Protein AF-A0A520H0L7-F1 (afdb_monomer)

Secondary structure (DSSP, 8-state):
--TTS--------SSPPSS------PPEEEEEE---SS-GGGGTTTT--HHHHHHHHTTSPP--HHHHHHHHHHHHHHTTEEEEEEEE-----SS-HHHHHHHHHHHHHHHT-EEEEEEEE--S-SSSSS-HHHHHHHS-HHHHHHHHHHH--PPPPHHHHHHHHHHHHHHHHHTT-TTTEEEEEEE-BTTTS-HHHHHHHHHHHHHH---B--B---SHHHHHHHHHTT---------TTTT-------PPPP-

Sequence (255 aa):
MAPDGRVAGLDALDRAVPGRRLLALPALANAHDHARTFRSATLGAFGQPLEGWLPFLGVVPGLDPYLCAATSFARSVRHGVTHLMVHYTRVQGGMPYVDEARAVARAARDVGVRIGFAVALRDRHGIGYADDAVVLAALRPGIRAAVARRLAAPPVAPAAQLALVDEVAAMVADEGHADHVTVQYGPTAVQWCGTPLLEAVARASADTGRPVHMHLLETRHQRDWADAAGVRGVTVAVNTSSNLGLKSGIAPLPE

Structure (mmCIF, N/CA/C/O backbone):
data_AF-A0A520H0L7-F1
#
_entry.id   AF-A0A520H0L7-F1
#
loop_
_atom_site.group_PDB
_atom_site.id
_atom_site.type_symbol
_atom_site.label_atom_id
_atom_site.label_alt_id
_atom_site.label_comp_id
_atom_site.label_asym_id
_atom_site.label_entity_id
_atom_site.label_seq_id
_atom_site.pdbx_PDB_ins_code
_atom_site.Cartn_x
_atom_site.Cartn_y
_atom_site.Cartn_z
_atom_site.occupancy
_atom_site.B_iso_or_equiv
_atom_site.auth_seq_id
_atom_site.auth_comp_id
_atom_site.auth_asym_id
_atom_site.auth_atom_id
_atom_site.pdbx_PDB_model_num
ATOM 1 N N . MET A 1 1 ? -19.903 2.503 27.307 1.00 61.25 1 MET A N 1
ATOM 2 C CA . MET A 1 1 ? -19.343 2.948 26.011 1.00 61.25 1 MET A CA 1
ATOM 3 C C . MET A 1 1 ? -19.689 4.414 25.854 1.00 61.25 1 MET A C 1
ATOM 5 O O . MET A 1 1 ? -20.839 4.756 26.102 1.00 61.25 1 MET A O 1
ATOM 9 N N . ALA A 1 2 ? -18.718 5.266 25.534 1.00 73.94 2 ALA A N 1
ATOM 10 C CA . ALA A 1 2 ? -18.982 6.664 25.198 1.00 73.94 2 ALA A CA 1
ATOM 11 C C . ALA A 1 2 ? -19.702 6.765 23.831 1.00 73.94 2 ALA A C 1
ATOM 13 O O . ALA A 1 2 ? -19.665 5.796 23.064 1.00 73.94 2 ALA A O 1
ATOM 14 N N . PRO A 1 3 ? -20.361 7.898 23.510 1.00 77.00 3 PRO A N 1
ATOM 15 C CA . PRO A 1 3 ? -21.078 8.081 22.240 1.00 77.00 3 PRO A CA 1
ATOM 16 C C . PRO A 1 3 ? -20.210 7.892 20.985 1.00 77.00 3 PRO A C 1
ATOM 18 O O . PRO A 1 3 ? -20.732 7.586 19.921 1.00 77.00 3 PRO A O 1
ATOM 21 N N . ASP A 1 4 ? -18.891 8.035 21.120 1.00 80.38 4 ASP A N 1
ATOM 22 C CA . ASP A 1 4 ? -17.884 7.867 20.067 1.00 80.38 4 ASP A CA 1
ATOM 23 C C . ASP A 1 4 ? -17.320 6.433 19.970 1.00 80.38 4 ASP A C 1
ATOM 25 O O . ASP A 1 4 ? -16.352 6.177 19.254 1.00 80.38 4 ASP A O 1
ATOM 29 N N . GLY A 1 5 ? -17.891 5.480 20.712 1.00 83.12 5 GLY A N 1
ATOM 30 C CA . GLY A 1 5 ? -17.467 4.083 20.698 1.00 83.12 5 GLY A CA 1
ATOM 31 C C . GLY A 1 5 ? -16.233 3.775 21.553 1.00 83.12 5 GLY A C 1
ATOM 32 O O . GLY A 1 5 ? -15.735 2.649 21.502 1.00 83.12 5 GLY A O 1
ATOM 33 N N . ARG A 1 6 ? -15.735 4.718 22.365 1.00 86.50 6 ARG A N 1
ATOM 34 C CA . ARG A 1 6 ? -14.629 4.452 23.299 1.00 86.50 6 ARG A CA 1
ATOM 35 C C . ARG A 1 6 ? -15.096 3.707 24.551 1.00 86.50 6 ARG A C 1
ATOM 37 O O . ARG A 1 6 ? -16.202 3.911 25.069 1.00 86.50 6 ARG A O 1
ATOM 44 N N . VAL A 1 7 ? -14.212 2.861 25.083 1.00 87.69 7 VAL A N 1
ATOM 45 C CA . VAL A 1 7 ? -14.385 2.262 26.413 1.00 87.69 7 VAL A CA 1
ATOM 46 C C . VAL A 1 7 ? -14.179 3.365 27.451 1.00 87.69 7 VAL A C 1
ATOM 48 O O . VAL A 1 7 ? -13.069 3.852 27.628 1.00 87.69 7 VAL A O 1
ATOM 51 N N . ALA A 1 8 ? -15.268 3.782 28.098 1.00 91.31 8 ALA A N 1
ATOM 52 C CA . ALA A 1 8 ? -15.269 4.892 29.055 1.00 91.31 8 ALA A CA 1
ATOM 53 C C . ALA A 1 8 ? -14.865 4.476 30.482 1.00 91.31 8 ALA A C 1
ATOM 55 O O . ALA A 1 8 ? -14.540 5.330 31.298 1.00 91.31 8 ALA A O 1
ATOM 56 N N . GLY A 1 9 ? -14.898 3.177 30.782 1.00 89.12 9 GLY A N 1
ATOM 57 C CA . GLY A 1 9 ? -14.590 2.625 32.096 1.00 89.12 9 GLY A CA 1
ATOM 58 C C . GLY A 1 9 ? -14.588 1.100 32.061 1.00 89.12 9 GLY A C 1
ATOM 59 O O . GLY A 1 9 ? -15.196 0.494 31.172 1.00 89.12 9 GLY A O 1
ATOM 60 N N . LEU A 1 10 ? -13.869 0.504 33.006 1.00 90.00 10 LEU A N 1
ATOM 61 C CA . LEU A 1 10 ? -13.837 -0.929 33.270 1.00 90.00 10 LEU A CA 1
ATOM 62 C C . LEU A 1 10 ? -13.935 -1.109 34.781 1.00 90.00 10 LEU A C 1
ATOM 64 O O . LEU A 1 10 ? -13.018 -0.721 35.500 1.00 90.00 10 LEU A O 1
ATOM 68 N N . ASP A 1 11 ? -15.027 -1.713 35.233 1.00 90.00 11 ASP A N 1
ATOM 69 C CA . ASP A 1 11 ? -15.280 -1.949 36.649 1.00 90.00 11 ASP A CA 1
ATOM 70 C C . ASP A 1 11 ? -15.165 -3.444 36.951 1.00 90.00 11 ASP A C 1
ATOM 72 O O . ASP A 1 11 ? -15.720 -4.289 36.238 1.00 90.00 11 ASP A O 1
ATOM 76 N N . ALA A 1 12 ? -14.429 -3.777 38.010 1.00 90.69 12 ALA A N 1
ATOM 77 C CA . ALA A 1 12 ? -14.402 -5.136 38.528 1.00 90.69 12 ALA A CA 1
ATOM 78 C C . ALA A 1 12 ? -15.739 -5.439 39.217 1.00 90.69 12 ALA A C 1
ATOM 80 O O . ALA A 1 12 ? -16.260 -4.619 39.968 1.00 90.69 12 ALA A O 1
ATOM 81 N N . LEU A 1 13 ? -16.291 -6.626 38.965 1.00 87.94 13 LEU A N 1
ATOM 82 C CA . LEU A 1 13 ? -17.485 -7.089 39.665 1.00 87.94 13 LEU A CA 1
ATOM 83 C C . LEU A 1 13 ? -17.081 -7.850 40.928 1.00 87.94 13 LEU A C 1
ATOM 85 O O . LEU A 1 13 ? -16.260 -8.764 40.861 1.00 87.94 13 LEU A O 1
ATOM 89 N N . ASP A 1 14 ? -17.739 -7.548 42.046 1.00 90.25 14 ASP A N 1
ATOM 90 C CA . ASP A 1 14 ? -17.490 -8.203 43.341 1.00 90.25 14 ASP A CA 1
ATOM 91 C C . ASP A 1 14 ? -17.855 -9.696 43.348 1.00 90.25 14 ASP A C 1
ATOM 93 O O . ASP A 1 14 ? -17.452 -10.453 44.233 1.00 90.25 14 ASP A O 1
ATOM 97 N N . ARG A 1 15 ? -18.668 -10.139 42.381 1.00 88.38 15 ARG A N 1
ATOM 98 C CA . ARG A 1 15 ? -19.093 -11.533 42.226 1.00 88.38 15 ARG A CA 1
ATOM 99 C C . ARG A 1 15 ? -19.152 -11.919 40.757 1.00 88.38 15 ARG A C 1
ATOM 101 O O . ARG A 1 15 ? -19.563 -11.135 39.905 1.00 88.38 15 ARG A O 1
ATOM 108 N N . ALA A 1 16 ? -18.793 -13.169 40.473 1.00 83.75 16 ALA A N 1
ATOM 109 C CA . ALA A 1 16 ? -18.917 -13.726 39.135 1.00 83.75 16 ALA A CA 1
ATOM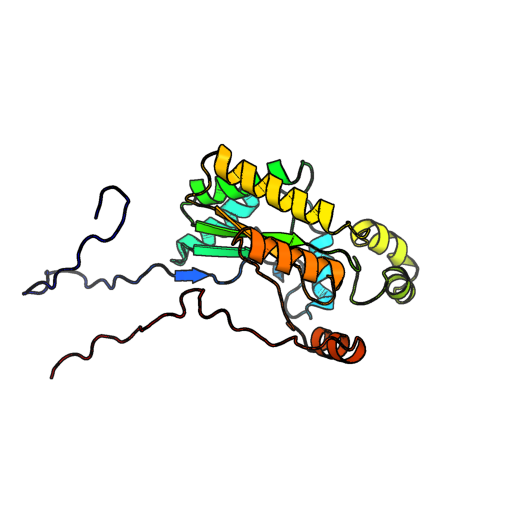 110 C C . ALA A 1 16 ? -20.391 -13.805 38.708 1.00 83.75 16 ALA A C 1
ATOM 112 O O . ALA A 1 16 ? -21.244 -14.282 39.458 1.00 83.75 16 ALA A O 1
ATOM 113 N N . VAL A 1 17 ? -20.674 -13.383 37.476 1.00 85.19 17 VAL A N 1
ATOM 114 C CA . VAL A 1 17 ? -22.002 -13.531 36.873 1.00 85.19 17 VAL A CA 1
ATOM 115 C C . VAL A 1 17 ? -22.212 -15.009 36.497 1.00 85.19 17 VAL A C 1
ATOM 117 O O . VAL A 1 17 ? -21.349 -15.581 35.822 1.00 85.19 17 VAL A O 1
ATOM 120 N N . PRO A 1 18 ? -23.317 -15.660 36.914 1.00 88.81 18 PRO A N 1
ATOM 121 C CA . PRO A 1 18 ? -23.617 -17.036 36.522 1.00 88.81 18 PRO A CA 1
ATOM 122 C C . PRO A 1 18 ? -23.735 -17.186 34.998 1.00 88.81 18 PRO A C 1
ATOM 124 O O . PRO A 1 18 ? -24.353 -16.354 34.338 1.00 88.81 18 PRO A O 1
ATOM 127 N N . GLY A 1 19 ? -23.186 -18.268 34.436 1.00 88.50 19 GLY A N 1
ATOM 128 C CA . GLY A 1 19 ? -23.316 -18.590 33.012 1.00 88.50 19 GLY A CA 1
ATOM 129 C C . GLY A 1 19 ? -22.021 -19.065 32.355 1.00 88.50 19 GLY A C 1
ATOM 130 O O . GLY A 1 19 ? -21.029 -19.379 33.017 1.00 88.50 19 GLY A O 1
ATOM 131 N N . ARG A 1 20 ? -22.038 -19.141 31.018 1.00 90.75 20 ARG A N 1
ATOM 132 C CA . ARG A 1 20 ? -20.861 -19.518 30.226 1.00 90.75 20 ARG A CA 1
ATOM 133 C C . ARG A 1 20 ? -19.783 -18.445 30.368 1.00 90.75 20 ARG A C 1
ATOM 135 O O . ARG A 1 20 ? -20.012 -17.292 30.016 1.00 90.75 20 ARG A O 1
ATOM 142 N N . ARG A 1 21 ? -18.596 -18.842 30.827 1.00 88.00 21 ARG A N 1
ATOM 143 C CA . ARG A 1 21 ? -17.438 -17.947 30.914 1.00 88.00 21 ARG A CA 1
ATOM 144 C C . ARG A 1 21 ? -16.970 -17.579 29.507 1.00 88.00 21 ARG A C 1
ATOM 146 O O . ARG A 1 21 ? -16.713 -18.461 28.690 1.00 88.00 21 ARG A O 1
ATOM 153 N N . LEU A 1 22 ? -16.883 -16.283 29.234 1.00 88.19 22 LEU A N 1
ATOM 154 C CA . LEU A 1 22 ? -16.345 -15.727 27.997 1.00 88.19 22 LEU A CA 1
ATOM 155 C C . LEU A 1 22 ? -15.081 -14.934 28.328 1.00 88.19 22 LEU A C 1
ATOM 157 O O . LEU A 1 22 ? -15.008 -14.303 29.381 1.00 88.19 22 LEU A O 1
ATOM 161 N N . LEU A 1 23 ? -14.109 -14.959 27.419 1.00 88.69 23 LEU A N 1
ATOM 162 C CA . LEU A 1 23 ? -12.932 -14.100 27.471 1.00 88.69 23 LEU A CA 1
ATOM 163 C C . LEU A 1 23 ? -13.076 -13.032 26.388 1.00 88.69 23 LEU A C 1
ATOM 165 O O . LEU A 1 23 ? -13.116 -13.357 25.202 1.00 88.69 23 LEU A O 1
ATOM 169 N N . ALA A 1 24 ? -13.166 -11.770 26.798 1.00 88.69 24 ALA A N 1
ATOM 170 C CA . ALA A 1 24 ? -13.053 -10.646 25.881 1.00 88.69 24 ALA A CA 1
ATOM 171 C C . ALA A 1 24 ? -11.568 -10.324 25.675 1.00 88.69 24 ALA A C 1
ATOM 173 O O . ALA A 1 24 ? -10.815 -10.209 26.640 1.00 88.69 24 ALA A O 1
ATOM 174 N N . LEU A 1 25 ? -11.156 -10.180 24.418 1.00 90.38 25 LEU A N 1
ATOM 175 C CA . LEU A 1 25 ? -9.812 -9.752 24.041 1.00 90.38 25 LEU A CA 1
ATOM 176 C C . LEU A 1 25 ? -9.908 -8.435 23.266 1.00 90.38 25 LEU A C 1
ATOM 178 O O . LEU A 1 25 ? -10.908 -8.216 22.573 1.00 90.38 25 LEU A O 1
ATOM 182 N N . PRO A 1 26 ? -8.879 -7.572 23.328 1.00 88.88 26 PRO A N 1
ATOM 183 C CA . PRO A 1 26 ? -8.737 -6.495 22.363 1.00 88.88 26 PRO A CA 1
ATOM 184 C C . PRO A 1 26 ? -8.772 -7.056 20.942 1.00 88.88 26 PRO A C 1
ATOM 186 O O . PRO A 1 26 ? -8.264 -8.150 20.681 1.00 88.88 26 PRO A O 1
ATOM 189 N N . ALA A 1 27 ? -9.353 -6.296 20.017 1.00 88.94 27 ALA A N 1
ATOM 190 C CA . ALA A 1 27 ? -9.296 -6.674 18.616 1.00 88.94 27 ALA A CA 1
ATOM 191 C C . ALA A 1 27 ? -7.838 -6.720 18.138 1.00 88.94 27 ALA A C 1
ATOM 193 O O . ALA A 1 27 ? -7.014 -5.877 18.505 1.00 88.94 27 ALA A O 1
ATOM 194 N N . LEU A 1 28 ? -7.525 -7.710 17.311 1.00 92.06 28 LEU A N 1
ATOM 195 C CA . LEU A 1 28 ? -6.188 -7.896 16.770 1.00 92.06 28 LEU A CA 1
ATOM 196 C C . LEU A 1 28 ? -5.915 -6.865 15.666 1.00 92.06 28 LEU A C 1
ATOM 198 O O . LEU A 1 28 ? -6.833 -6.380 14.994 1.00 92.06 28 LEU A O 1
ATOM 202 N N . ALA A 1 29 ? -4.634 -6.571 15.444 1.00 92.31 29 ALA A N 1
ATOM 203 C CA . ALA A 1 29 ? -4.188 -5.879 14.241 1.00 92.31 29 ALA A CA 1
ATOM 204 C C . ALA A 1 29 ? -3.361 -6.808 13.365 1.00 92.31 29 ALA A C 1
ATOM 206 O O . ALA A 1 29 ? -2.531 -7.572 13.857 1.00 92.31 29 ALA A O 1
ATOM 207 N N . ASN A 1 30 ? -3.558 -6.680 12.058 1.00 93.12 30 ASN A N 1
ATOM 208 C CA . ASN A 1 30 ? -2.645 -7.197 11.064 1.00 93.12 30 ASN A CA 1
ATOM 209 C C . ASN A 1 30 ? -1.675 -6.079 10.660 1.00 93.12 30 ASN A C 1
ATOM 211 O O . ASN A 1 30 ? -2.052 -5.132 9.970 1.00 93.12 30 ASN A O 1
ATOM 215 N N . ALA A 1 31 ? -0.420 -6.204 11.088 1.00 92.00 31 ALA A N 1
ATOM 216 C CA . ALA A 1 31 ? 0.633 -5.231 10.811 1.00 92.00 31 ALA A CA 1
ATOM 217 C C . ALA A 1 31 ? 1.088 -5.205 9.339 1.00 92.00 31 ALA A C 1
ATOM 219 O O . ALA A 1 31 ? 1.883 -4.337 8.977 1.00 92.00 31 ALA A O 1
ATOM 220 N N . HIS A 1 32 ? 0.608 -6.127 8.494 1.00 94.31 32 HIS A N 1
ATOM 221 C CA . HIS A 1 32 ? 0.881 -6.113 7.062 1.00 94.31 32 HIS A CA 1
ATOM 222 C C . HIS A 1 32 ? -0.111 -6.965 6.247 1.00 94.31 32 HIS A C 1
ATOM 224 O O . HIS A 1 32 ? -0.236 -8.174 6.439 1.00 94.31 32 HIS A O 1
ATOM 230 N N . ASP A 1 33 ? -0.770 -6.352 5.271 1.00 93.88 33 ASP A N 1
ATOM 231 C CA . ASP A 1 33 ? -1.623 -7.006 4.282 1.00 93.88 33 ASP A CA 1
ATOM 232 C C . ASP A 1 33 ? -1.456 -6.334 2.910 1.00 93.88 33 ASP A C 1
ATOM 234 O O . ASP A 1 33 ? -0.946 -5.223 2.789 1.00 93.88 33 ASP A O 1
ATOM 238 N N . HIS A 1 34 ? -1.938 -6.988 1.860 1.00 94.06 34 HIS A N 1
ATOM 239 C CA . HIS A 1 34 ? -1.963 -6.459 0.496 1.00 94.06 34 HIS A CA 1
ATOM 240 C C . HIS A 1 34 ? -3.385 -6.243 -0.044 1.00 94.06 34 HIS A C 1
ATOM 242 O O . HIS A 1 34 ? -3.545 -5.975 -1.232 1.00 94.06 34 HIS A O 1
ATOM 248 N N . ALA A 1 35 ? -4.416 -6.436 0.785 1.00 94.06 35 ALA A N 1
ATOM 249 C CA . ALA A 1 35 ? -5.833 -6.429 0.422 1.00 94.06 35 ALA A CA 1
ATOM 250 C C . ALA A 1 35 ? -6.183 -7.400 -0.727 1.00 94.06 35 ALA A C 1
ATOM 252 O O . ALA A 1 35 ? -7.052 -7.139 -1.561 1.00 94.06 35 ALA A O 1
ATOM 253 N N . ARG A 1 36 ? -5.494 -8.549 -0.802 1.00 89.38 36 ARG A N 1
ATOM 254 C CA . ARG A 1 36 ? -5.661 -9.507 -1.909 1.00 89.38 36 ARG A CA 1
ATOM 255 C C . ARG A 1 36 ? -6.941 -10.333 -1.767 1.00 89.38 36 ARG A C 1
ATOM 257 O O . ARG A 1 36 ? -7.226 -10.933 -0.731 1.00 89.38 36 ARG A O 1
ATOM 264 N N . THR A 1 37 ? -7.668 -10.461 -2.871 1.00 87.25 37 THR A N 1
ATOM 265 C CA . THR A 1 37 ? -8.925 -11.230 -2.964 1.00 87.25 37 THR A CA 1
ATOM 266 C C . THR A 1 37 ? -8.708 -12.733 -2.993 1.00 87.25 37 THR A C 1
ATOM 268 O O . THR A 1 37 ? -9.538 -13.496 -2.499 1.00 87.25 37 THR A O 1
ATOM 271 N N . PHE A 1 38 ? -7.594 -13.179 -3.560 1.00 82.81 38 PHE A N 1
ATOM 272 C CA . PHE A 1 38 ? -7.210 -14.581 -3.660 1.00 82.81 38 PHE A CA 1
ATOM 273 C C . PHE A 1 38 ? -5.835 -14.775 -3.025 1.00 82.81 38 PHE A C 1
ATOM 275 O O . PHE A 1 38 ? -5.020 -13.853 -2.932 1.00 82.81 38 PHE A O 1
ATOM 282 N N . ARG A 1 39 ? -5.580 -15.996 -2.561 1.00 80.69 39 ARG A N 1
ATOM 283 C CA . ARG A 1 39 ? -4.273 -16.361 -2.015 1.00 80.69 39 ARG A CA 1
ATOM 284 C C . ARG A 1 39 ? -3.304 -16.507 -3.179 1.00 80.69 39 ARG A C 1
ATOM 286 O O . ARG A 1 39 ? -3.636 -17.181 -4.142 1.00 80.69 39 ARG A O 1
ATOM 293 N N . SER A 1 40 ? -2.094 -15.965 -3.083 1.00 74.31 40 SER A N 1
ATOM 294 C CA . SER A 1 40 ? -1.061 -16.156 -4.118 1.00 74.31 40 SER A CA 1
ATOM 295 C C . SER A 1 40 ? -0.823 -17.639 -4.432 1.00 74.31 40 SER A C 1
ATOM 297 O O . SER A 1 40 ? -0.599 -17.993 -5.584 1.00 74.31 40 SER A O 1
ATOM 299 N N . ALA A 1 41 ? -0.978 -18.524 -3.440 1.00 77.50 41 ALA A N 1
ATOM 300 C CA . ALA A 1 41 ? -0.912 -19.975 -3.615 1.00 77.50 41 ALA A CA 1
ATOM 301 C C . ALA A 1 41 ? -1.851 -20.529 -4.709 1.00 77.50 41 ALA A C 1
ATOM 303 O O . ALA A 1 41 ? -1.510 -21.529 -5.334 1.00 77.50 41 ALA A O 1
ATOM 304 N N . THR A 1 42 ? -2.990 -19.883 -5.000 1.00 81.69 42 THR A N 1
ATOM 305 C CA . THR A 1 42 ? -3.900 -20.318 -6.079 1.00 81.69 42 THR A CA 1
ATOM 306 C C . THR A 1 42 ? -3.345 -20.050 -7.478 1.00 81.69 42 THR A C 1
ATOM 308 O O . THR A 1 42 ? -3.913 -20.526 -8.452 1.00 81.69 42 THR A O 1
ATOM 311 N N . LEU A 1 43 ? -2.245 -19.302 -7.591 1.00 79.56 43 LEU A N 1
ATOM 312 C CA . LEU A 1 43 ? -1.540 -19.016 -8.844 1.00 79.56 43 LEU A CA 1
ATOM 313 C C . LEU A 1 43 ? -0.331 -19.939 -9.068 1.00 79.56 43 LEU A C 1
ATOM 315 O O . LEU A 1 43 ? 0.533 -19.626 -9.880 1.00 79.56 43 LEU A O 1
ATOM 319 N N . GLY A 1 44 ? -0.208 -21.029 -8.303 1.00 78.88 44 GLY A N 1
ATOM 320 C CA . GLY A 1 44 ? 0.983 -21.885 -8.340 1.00 78.88 44 GLY A CA 1
ATOM 321 C C . GLY A 1 44 ? 2.200 -21.291 -7.619 1.00 78.88 44 GLY A C 1
ATOM 322 O O . GLY A 1 44 ? 3.289 -21.844 -7.705 1.00 78.88 44 GLY A O 1
ATOM 323 N N . ALA A 1 45 ? 2.022 -20.202 -6.863 1.00 81.75 45 ALA A N 1
ATOM 324 C CA . ALA A 1 45 ? 3.083 -19.573 -6.069 1.00 81.75 45 ALA A CA 1
ATOM 325 C C . ALA A 1 45 ? 3.459 -20.356 -4.797 1.00 81.75 45 ALA A C 1
ATOM 327 O O . ALA A 1 45 ? 4.335 -19.937 -4.041 1.00 81.75 45 ALA A O 1
ATOM 328 N N . PHE A 1 46 ? 2.759 -21.453 -4.495 1.00 82.44 46 PHE A N 1
ATOM 329 C CA . PHE A 1 46 ? 2.989 -22.203 -3.267 1.00 82.44 46 PHE A CA 1
ATOM 330 C C . PHE A 1 46 ? 4.399 -22.811 -3.250 1.00 82.44 46 PHE A C 1
ATOM 332 O O . PHE A 1 46 ? 4.794 -23.499 -4.190 1.00 82.44 46 PHE A O 1
ATOM 339 N N . GLY A 1 47 ? 5.156 -22.542 -2.181 1.00 82.44 47 GLY A N 1
ATOM 340 C CA . GLY A 1 47 ? 6.527 -23.037 -2.011 1.00 82.44 47 GLY A CA 1
ATOM 341 C C . GLY A 1 47 ? 7.556 -22.446 -2.983 1.00 82.44 47 GLY A C 1
ATOM 342 O O . GLY A 1 47 ? 8.677 -22.943 -3.038 1.00 82.44 47 GLY A O 1
ATOM 343 N N . GLN A 1 48 ? 7.198 -21.415 -3.752 1.00 85.50 48 GLN A N 1
ATOM 344 C CA . GLN A 1 48 ? 8.111 -20.752 -4.684 1.00 85.50 48 GLN A CA 1
ATOM 345 C C . GLN A 1 48 ? 8.859 -19.598 -3.992 1.00 85.50 48 GLN A C 1
ATOM 347 O O . GLN A 1 48 ? 8.284 -18.944 -3.117 1.00 85.50 48 GLN A O 1
ATOM 352 N N . PRO A 1 49 ? 10.112 -19.298 -4.384 1.00 87.75 49 PRO A N 1
ATOM 353 C CA . PRO A 1 49 ? 10.810 -18.102 -3.916 1.00 87.75 49 PRO A CA 1
ATOM 354 C C . PRO A 1 49 ? 10.098 -16.832 -4.402 1.00 87.75 49 PRO A C 1
ATOM 356 O O . PRO A 1 49 ? 9.462 -16.846 -5.460 1.00 87.75 49 PRO A O 1
ATOM 359 N N . LEU A 1 50 ? 10.222 -15.735 -3.644 1.00 87.62 50 LEU A N 1
ATOM 360 C CA . LEU A 1 50 ? 9.576 -14.446 -3.930 1.00 87.62 50 LEU A CA 1
ATOM 361 C C . LEU A 1 50 ? 9.773 -14.004 -5.378 1.00 87.62 50 LEU A C 1
ATOM 363 O O . LEU A 1 50 ? 8.811 -13.726 -6.090 1.00 87.62 50 LEU A O 1
ATOM 367 N N . GLU A 1 51 ? 11.022 -13.998 -5.823 1.00 87.31 51 GLU A N 1
ATOM 368 C CA . GLU A 1 51 ? 11.442 -13.552 -7.147 1.00 87.31 51 GLU A CA 1
ATOM 369 C C . GLU A 1 51 ? 10.829 -14.417 -8.257 1.00 87.31 51 GLU A C 1
ATOM 371 O O . GLU A 1 51 ? 10.566 -13.930 -9.354 1.00 87.31 51 GLU A O 1
ATOM 376 N N . GLY A 1 52 ? 10.552 -15.691 -7.959 1.00 84.94 52 GLY A N 1
ATOM 377 C CA . GLY A 1 52 ? 9.914 -16.623 -8.882 1.00 84.94 52 GLY A CA 1
ATOM 378 C C . GLY A 1 52 ? 8.401 -16.444 -8.973 1.00 84.94 52 GLY A C 1
ATOM 379 O O . GLY A 1 52 ? 7.845 -16.557 -10.065 1.00 84.94 52 GLY A O 1
ATOM 380 N N . TRP A 1 53 ? 7.716 -16.154 -7.860 1.00 86.00 53 TRP A N 1
ATOM 381 C CA . TRP A 1 53 ? 6.253 -16.062 -7.863 1.00 86.00 53 TRP A CA 1
ATOM 382 C C . TRP A 1 53 ? 5.698 -14.653 -8.087 1.00 86.00 53 TRP A C 1
ATOM 384 O O . TRP A 1 53 ? 4.584 -14.523 -8.599 1.00 86.00 53 TRP A O 1
ATOM 394 N N . LEU A 1 54 ? 6.439 -13.595 -7.747 1.00 86.50 54 LEU A N 1
ATOM 395 C CA . LEU A 1 54 ? 5.978 -12.209 -7.882 1.00 86.50 54 LEU A CA 1
ATOM 396 C C . LEU A 1 54 ? 5.515 -11.858 -9.314 1.00 86.50 54 LEU A C 1
ATOM 398 O O . LEU A 1 54 ? 4.440 -11.263 -9.443 1.00 86.50 54 LEU A O 1
ATOM 402 N N . PRO A 1 55 ? 6.207 -12.291 -10.395 1.00 82.69 55 PRO A N 1
ATOM 403 C CA . PRO A 1 55 ? 5.739 -12.088 -11.769 1.00 82.69 55 PRO A CA 1
ATOM 404 C C . PRO A 1 55 ? 4.331 -12.633 -12.048 1.00 82.69 55 PRO A C 1
ATOM 406 O O . PRO A 1 55 ? 3.612 -12.081 -12.882 1.00 82.69 55 PRO A O 1
ATOM 409 N N . PHE A 1 56 ? 3.894 -13.678 -11.335 1.00 79.50 56 PHE A N 1
ATOM 410 C CA . PHE A 1 56 ? 2.561 -14.255 -11.518 1.00 79.50 56 PHE A CA 1
ATOM 411 C C . PHE A 1 56 ? 1.442 -13.356 -10.979 1.00 79.50 56 PHE A C 1
ATOM 413 O O . PHE A 1 56 ? 0.314 -13.435 -11.463 1.00 79.50 56 PHE A O 1
ATOM 420 N N . LEU A 1 57 ? 1.715 -12.438 -10.044 1.00 80.38 57 LEU A N 1
ATOM 421 C CA . LEU A 1 57 ? 0.725 -11.406 -9.700 1.00 80.38 57 LEU A CA 1
ATOM 422 C C . LEU A 1 57 ? 0.397 -10.540 -10.917 1.00 80.38 57 LEU A C 1
ATOM 424 O O . LEU A 1 57 ? -0.755 -10.170 -11.138 1.00 80.38 57 LEU A O 1
ATOM 428 N N . GLY A 1 58 ? 1.411 -10.287 -11.741 1.00 75.88 58 GLY A N 1
ATOM 429 C CA 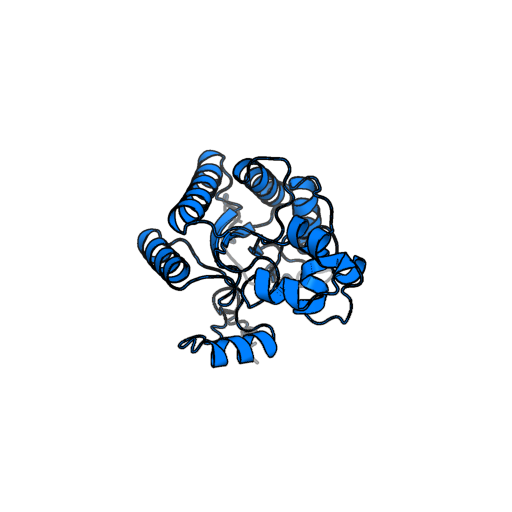. GLY A 1 58 ? 1.285 -9.619 -13.019 1.00 75.88 58 GLY A CA 1
ATOM 430 C C . GLY A 1 58 ? 0.609 -10.459 -14.097 1.00 75.88 58 GLY A C 1
ATOM 431 O O . GLY A 1 58 ? 0.535 -9.976 -15.207 1.00 75.88 58 GLY A O 1
ATOM 432 N N . VAL A 1 59 ? 0.105 -11.676 -13.865 1.00 75.19 59 VAL A N 1
ATOM 433 C CA . VAL A 1 59 ? -0.746 -12.371 -14.861 1.00 75.19 59 VAL A CA 1
ATOM 434 C C . VAL A 1 59 ? -2.220 -12.380 -14.481 1.00 75.19 59 VAL A C 1
ATOM 436 O O . VAL A 1 59 ? -3.068 -12.660 -15.324 1.00 75.19 59 VAL A O 1
ATOM 439 N N . VAL A 1 60 ? -2.547 -12.010 -13.245 1.00 80.50 60 VAL A N 1
ATOM 440 C CA . VAL A 1 60 ? -3.932 -11.974 -12.780 1.00 80.50 60 VAL A CA 1
ATOM 441 C C . VAL A 1 60 ? -4.675 -10.805 -13.440 1.00 80.50 60 VAL A C 1
ATOM 443 O O . VAL A 1 60 ? -4.171 -9.674 -13.420 1.00 80.50 60 VAL A O 1
ATOM 446 N N . PRO A 1 61 ? -5.870 -11.031 -14.018 1.00 83.31 61 PRO A N 1
ATOM 447 C CA . PRO A 1 61 ? -6.704 -9.946 -14.519 1.00 83.31 61 PRO A CA 1
ATOM 448 C C . PRO A 1 61 ? -7.157 -9.022 -13.383 1.00 83.31 61 PRO A C 1
ATOM 450 O O . PRO A 1 61 ? -7.319 -9.451 -12.238 1.00 83.31 61 PRO A O 1
ATOM 453 N N . GLY A 1 62 ? -7.325 -7.735 -13.702 1.00 88.00 62 GLY A N 1
ATOM 454 C CA . GLY A 1 62 ? -8.022 -6.780 -12.834 1.00 88.00 62 GLY A CA 1
ATOM 455 C C . GLY A 1 62 ? -9.415 -7.286 -12.477 1.00 88.00 62 GLY A C 1
ATOM 456 O O . GLY A 1 62 ? -10.099 -7.860 -13.323 1.00 88.00 62 GLY A O 1
ATOM 457 N N . LEU A 1 63 ? -9.810 -7.098 -11.224 1.00 91.06 63 LEU A N 1
ATOM 458 C CA . LEU A 1 63 ? -11.157 -7.354 -10.722 1.00 91.06 63 LEU A CA 1
ATOM 459 C C . LEU A 1 63 ? -11.697 -6.064 -10.093 1.00 91.06 63 LEU A C 1
ATOM 461 O O . LEU A 1 63 ? -10.951 -5.106 -9.919 1.00 91.06 63 LEU A O 1
ATOM 465 N N . ASP A 1 64 ? -12.980 -6.036 -9.741 1.00 95.31 64 ASP A N 1
ATOM 466 C CA . ASP A 1 64 ? -13.566 -4.885 -9.050 1.00 95.31 64 ASP A CA 1
ATOM 467 C C . ASP A 1 64 ? -12.805 -4.583 -7.735 1.00 95.31 64 ASP A C 1
ATOM 469 O O . ASP A 1 64 ? -12.771 -5.446 -6.846 1.00 95.31 64 ASP A O 1
ATOM 473 N N . PRO A 1 65 ? -12.195 -3.390 -7.573 1.00 97.00 65 PRO A N 1
ATOM 474 C CA . PRO A 1 65 ? -11.351 -3.104 -6.414 1.00 97.00 65 PRO A CA 1
ATOM 475 C C . PRO A 1 65 ? -12.087 -3.146 -5.076 1.00 97.00 65 PRO A C 1
ATOM 477 O O . PRO A 1 65 ? -11.508 -3.556 -4.067 1.00 97.00 65 PRO A O 1
ATOM 480 N N . TYR A 1 66 ? -13.370 -2.774 -5.057 1.00 97.94 66 TYR A N 1
ATOM 481 C CA . TYR A 1 66 ? -14.179 -2.824 -3.845 1.00 97.94 66 TYR A CA 1
ATOM 482 C C . TYR A 1 66 ? -14.426 -4.270 -3.432 1.00 97.94 66 TYR A C 1
ATOM 484 O O . TYR A 1 66 ? -14.163 -4.625 -2.286 1.00 97.94 66 TYR A O 1
ATOM 492 N N . LEU A 1 67 ? -14.857 -5.135 -4.354 1.00 97.12 67 LEU A N 1
ATOM 493 C CA . LEU A 1 67 ? -15.044 -6.559 -4.071 1.00 97.12 67 LEU A CA 1
ATOM 494 C C . LEU A 1 67 ? -13.729 -7.211 -3.649 1.00 97.12 67 LEU A C 1
ATOM 496 O O . LEU A 1 67 ? -13.719 -8.059 -2.749 1.00 97.12 67 LEU A O 1
ATOM 500 N N . CYS A 1 68 ? -12.617 -6.797 -4.257 1.00 95.94 68 CYS A N 1
ATOM 501 C CA . CYS A 1 68 ? -11.300 -7.281 -3.894 1.00 95.94 68 CYS A CA 1
ATOM 502 C C . CYS A 1 68 ? -10.951 -6.982 -2.435 1.00 95.94 68 CYS A C 1
ATOM 504 O O . CYS A 1 68 ? -10.622 -7.909 -1.683 1.00 95.94 68 CYS A O 1
ATOM 506 N N . ALA A 1 69 ? -11.052 -5.709 -2.058 1.00 97.62 69 ALA A N 1
ATOM 507 C CA . ALA A 1 69 ? -10.740 -5.215 -0.728 1.00 97.62 69 ALA A CA 1
ATOM 508 C C . ALA A 1 69 ? -11.741 -5.728 0.315 1.00 97.62 69 ALA A C 1
ATOM 510 O O . ALA A 1 69 ? -11.329 -6.311 1.315 1.00 97.62 69 ALA A O 1
ATOM 511 N N . ALA A 1 70 ? -13.046 -5.629 0.050 1.00 98.12 70 ALA A N 1
ATOM 512 C CA . ALA A 1 70 ? -14.102 -6.074 0.958 1.00 98.12 70 ALA A CA 1
ATOM 513 C C . ALA A 1 70 ? -13.968 -7.565 1.289 1.00 98.12 70 ALA A C 1
ATOM 515 O O . ALA A 1 70 ? -14.084 -7.963 2.446 1.00 98.12 70 ALA A O 1
ATOM 516 N N . THR A 1 71 ? -13.636 -8.397 0.296 1.00 96.94 71 THR A N 1
ATOM 517 C CA . THR A 1 71 ? -13.394 -9.829 0.513 1.00 96.94 71 THR A CA 1
ATOM 518 C C . THR A 1 71 ? -12.177 -10.079 1.407 1.00 96.94 71 THR A C 1
ATOM 520 O O . THR A 1 71 ? -12.220 -10.961 2.268 1.00 96.94 71 THR A O 1
ATOM 523 N N . SER A 1 72 ? -11.082 -9.338 1.210 1.00 95.94 72 SER A N 1
ATOM 524 C CA . SER A 1 72 ? -9.893 -9.432 2.066 1.00 95.94 72 SER A CA 1
ATOM 525 C C . SER A 1 72 ? -10.216 -8.995 3.500 1.00 95.94 72 SER A C 1
ATOM 527 O O . SER A 1 72 ? -10.019 -9.764 4.442 1.00 95.94 72 SER A O 1
ATOM 529 N N . PHE A 1 73 ? -10.816 -7.817 3.663 1.00 97.88 73 PHE A N 1
ATOM 530 C CA . PHE A 1 73 ? -11.137 -7.234 4.964 1.00 97.88 73 PHE A CA 1
ATOM 531 C C . PHE A 1 73 ? -12.149 -8.076 5.743 1.00 97.88 73 PHE A C 1
ATOM 533 O O . PHE A 1 73 ? -11.949 -8.331 6.930 1.00 97.88 73 PHE A O 1
ATOM 540 N N . ALA A 1 74 ? -13.187 -8.598 5.084 1.00 97.38 74 ALA A N 1
ATOM 541 C CA . ALA A 1 74 ? -14.180 -9.453 5.728 1.00 97.38 74 ALA A CA 1
ATOM 542 C C . ALA A 1 74 ? -13.560 -10.749 6.273 1.00 97.38 74 ALA A C 1
ATOM 544 O O . ALA A 1 74 ? -13.954 -11.224 7.338 1.00 97.38 74 ALA A O 1
ATOM 545 N N . ARG A 1 75 ? -12.561 -11.324 5.586 1.00 95.88 75 ARG A N 1
ATOM 546 C CA . ARG A 1 75 ? -11.823 -12.481 6.117 1.00 95.88 75 ARG A CA 1
ATOM 547 C C . ARG A 1 75 ? -11.055 -12.109 7.380 1.00 95.88 75 ARG A C 1
ATOM 549 O O . ARG A 1 75 ? -11.121 -12.864 8.343 1.00 95.88 75 ARG A O 1
ATOM 556 N N . SER A 1 76 ? -10.396 -10.955 7.406 1.00 95.19 76 SER A N 1
ATOM 557 C CA . SER A 1 76 ? -9.668 -10.475 8.586 1.00 95.19 76 SER A CA 1
ATOM 558 C C . SER A 1 76 ? -10.592 -10.275 9.792 1.00 95.19 76 SER A C 1
ATOM 560 O O . SER A 1 76 ? -10.316 -10.813 10.867 1.00 95.19 76 SER A O 1
ATOM 562 N N . VAL A 1 77 ? -11.747 -9.624 9.609 1.00 95.94 77 VAL A N 1
ATOM 563 C CA . VAL A 1 77 ? -12.725 -9.409 10.696 1.00 95.94 77 VAL A CA 1
ATOM 564 C C . VAL A 1 77 ? -13.271 -10.724 11.245 1.00 95.94 77 VAL A C 1
ATOM 566 O O . VAL A 1 77 ? -13.390 -10.878 12.460 1.00 95.94 77 VAL A O 1
ATOM 569 N N . ARG A 1 78 ? -13.530 -11.721 10.387 1.00 95.81 78 ARG A N 1
ATOM 570 C CA . ARG A 1 78 ? -13.966 -13.063 10.825 1.00 95.81 78 ARG A CA 1
ATOM 571 C C . ARG A 1 78 ? -12.952 -13.775 11.724 1.00 95.81 78 ARG A C 1
ATOM 573 O O . ARG A 1 78 ? -13.330 -14.716 12.416 1.00 95.81 78 ARG A O 1
ATOM 580 N N . HIS A 1 79 ? -11.699 -13.327 11.729 1.00 94.44 79 HIS A N 1
ATOM 581 C CA . HIS A 1 79 ? -10.627 -13.829 12.587 1.00 94.44 79 HIS A CA 1
ATOM 582 C C . HIS A 1 79 ? -10.237 -12.844 13.705 1.00 94.44 79 HIS A C 1
ATOM 584 O O . HIS A 1 79 ? -9.179 -12.989 14.310 1.00 94.44 79 HIS A O 1
ATOM 590 N N . GLY A 1 80 ? -11.089 -11.858 14.007 1.00 94.69 80 GLY A N 1
ATOM 591 C CA . GLY A 1 80 ? -10.888 -10.920 15.116 1.00 94.69 80 GLY A CA 1
ATOM 592 C C . GLY A 1 80 ? -9.907 -9.783 14.823 1.00 94.69 80 GLY A C 1
ATOM 593 O O . GLY A 1 80 ? -9.528 -9.067 15.749 1.00 94.69 80 GLY A O 1
ATOM 594 N N . VAL A 1 81 ? -9.499 -9.598 13.562 1.00 95.81 81 VAL A N 1
ATOM 595 C CA . VAL A 1 81 ? -8.634 -8.492 13.133 1.00 95.81 81 VAL A CA 1
ATOM 596 C C . VAL A 1 81 ? -9.488 -7.329 12.638 1.00 95.81 81 VAL A C 1
ATOM 598 O O . VAL A 1 81 ? -10.227 -7.474 11.667 1.00 95.81 81 VAL A O 1
ATOM 601 N N . THR A 1 82 ? -9.354 -6.160 13.263 1.00 94.06 82 THR A N 1
ATOM 602 C CA . THR A 1 82 ? -10.122 -4.952 12.888 1.00 94.06 82 THR A CA 1
ATOM 603 C C . THR A 1 82 ? -9.254 -3.797 12.397 1.00 94.06 82 THR A C 1
ATOM 605 O O . THR A 1 82 ? -9.784 -2.825 11.862 1.00 94.06 82 THR A O 1
ATOM 608 N N . HIS A 1 83 ? -7.932 -3.910 12.548 1.00 95.38 83 HIS A N 1
ATOM 609 C CA . HIS A 1 83 ? -6.956 -2.932 12.069 1.00 95.38 83 HIS A CA 1
ATOM 610 C C . HIS A 1 83 ? -5.976 -3.616 11.118 1.00 95.38 83 HIS A C 1
ATOM 612 O O . HIS A 1 83 ? -5.438 -4.671 11.455 1.00 95.38 83 HIS A O 1
ATOM 618 N N . LEU A 1 84 ? -5.751 -3.046 9.936 1.00 96.06 84 LEU A N 1
ATOM 619 C CA . LEU A 1 84 ? -4.879 -3.633 8.919 1.00 96.06 84 LEU A CA 1
ATOM 620 C C . LEU A 1 84 ? -3.920 -2.589 8.356 1.00 96.06 84 LEU A C 1
ATOM 622 O O . LEU A 1 84 ? -4.328 -1.485 8.020 1.00 96.06 84 LEU A O 1
ATOM 626 N N . MET A 1 85 ? -2.658 -2.944 8.170 1.00 97.44 85 MET A N 1
ATOM 627 C CA . MET A 1 85 ? -1.732 -2.136 7.382 1.00 97.44 85 MET A CA 1
ATOM 628 C C . MET A 1 85 ? -1.696 -2.658 5.946 1.00 97.44 85 MET A C 1
ATOM 630 O O . MET A 1 85 ? -1.012 -3.633 5.651 1.00 97.44 85 MET A O 1
ATOM 634 N N . VAL A 1 86 ? -2.450 -2.029 5.050 1.00 97.75 86 VAL A N 1
ATOM 635 C CA . VAL A 1 86 ? -2.545 -2.395 3.635 1.00 97.75 86 VAL A CA 1
ATOM 636 C C . VAL A 1 86 ? -1.426 -1.719 2.848 1.00 97.75 86 VAL A C 1
ATOM 638 O O . VAL A 1 86 ? -1.476 -0.522 2.572 1.00 97.75 86 VAL A O 1
ATOM 641 N N . HIS A 1 87 ? -0.430 -2.497 2.438 1.00 96.88 87 HIS A N 1
ATOM 642 C CA . HIS A 1 87 ? 0.585 -2.078 1.480 1.00 96.88 87 HIS A CA 1
ATOM 643 C C . HIS A 1 87 ? 0.137 -2.472 0.064 1.00 96.88 87 HIS A C 1
ATOM 645 O O . HIS A 1 87 ? 0.292 -3.622 -0.372 1.00 96.88 87 HIS A O 1
ATOM 651 N N . TYR A 1 88 ? -0.501 -1.520 -0.625 1.00 96.00 88 TYR A N 1
ATOM 652 C CA . TYR A 1 88 ? -1.347 -1.755 -1.797 1.00 96.00 88 TYR A CA 1
ATOM 653 C C . TYR A 1 88 ? -0.538 -1.875 -3.097 1.00 96.00 88 TYR A C 1
ATOM 655 O O . TYR A 1 88 ? -0.547 -1.002 -3.959 1.00 96.00 88 TYR A O 1
ATOM 663 N N . THR A 1 89 ? 0.190 -2.983 -3.246 1.00 90.81 89 THR A N 1
ATOM 664 C CA . THR A 1 89 ? 1.080 -3.238 -4.398 1.00 90.81 89 THR A CA 1
ATOM 665 C C . THR A 1 89 ? 0.396 -3.901 -5.587 1.00 90.81 89 THR A C 1
ATOM 667 O O . THR A 1 89 ? 0.968 -3.954 -6.676 1.00 90.81 89 THR A O 1
ATOM 670 N N . ARG A 1 90 ? -0.835 -4.399 -5.414 1.00 88.94 90 ARG A N 1
ATOM 671 C CA . ARG A 1 90 ? -1.662 -4.917 -6.509 1.00 88.94 90 ARG A CA 1
ATOM 672 C C . ARG A 1 90 ? -2.816 -3.948 -6.763 1.00 88.94 90 ARG A C 1
ATOM 674 O O . ARG A 1 90 ? -3.901 -4.126 -6.223 1.00 88.94 90 ARG A O 1
ATOM 681 N N . VAL A 1 91 ? -2.587 -3.012 -7.676 1.00 91.56 91 VAL A N 1
ATOM 682 C CA . VAL A 1 91 ? -3.630 -2.171 -8.290 1.00 91.56 91 VAL A CA 1
ATOM 683 C C . VAL A 1 91 ? -4.393 -2.995 -9.312 1.00 91.56 91 VAL A C 1
ATOM 685 O O . VAL A 1 91 ? -3.737 -3.581 -10.169 1.00 91.56 91 VAL A O 1
ATOM 688 N N . GLN A 1 92 ? -5.720 -3.073 -9.248 1.00 93.06 92 GLN A N 1
ATOM 689 C CA . GLN A 1 92 ? -6.565 -3.824 -10.180 1.00 93.06 92 GLN A CA 1
ATOM 690 C C . GLN A 1 92 ? -6.509 -3.248 -11.594 1.00 93.06 92 GLN A C 1
ATOM 692 O O . GLN A 1 92 ? -6.319 -4.020 -12.542 1.00 93.06 92 GLN A O 1
ATOM 697 N N . GLY A 1 93 ? -6.567 -1.918 -11.708 1.00 90.44 93 GLY A N 1
ATOM 698 C CA . GLY A 1 93 ? -6.531 -1.177 -12.964 1.00 90.44 93 GLY A CA 1
ATOM 699 C C . GLY A 1 93 ? -7.883 -1.135 -13.681 1.00 90.44 93 GLY A C 1
ATOM 700 O O . GLY A 1 93 ? -8.862 -1.735 -13.245 1.00 90.44 93 GLY A O 1
ATOM 701 N N . GLY A 1 94 ? -7.931 -0.419 -14.808 1.00 89.88 94 GLY A N 1
ATOM 702 C CA . GLY A 1 94 ? -9.167 -0.193 -15.576 1.00 89.88 94 GLY A CA 1
ATOM 703 C C . GLY A 1 94 ? -9.934 1.075 -15.182 1.00 89.88 94 GLY A C 1
ATOM 704 O O . GLY A 1 94 ? -10.966 1.366 -15.777 1.00 89.88 94 GLY A O 1
ATOM 705 N N . MET A 1 95 ? -9.413 1.841 -14.222 1.00 96.00 95 MET A N 1
ATOM 706 C CA . MET A 1 95 ? -9.915 3.152 -13.808 1.00 96.00 95 MET A CA 1
ATOM 707 C C . MET A 1 95 ? -8.769 4.022 -13.265 1.00 96.00 95 MET A C 1
ATOM 709 O O . MET A 1 95 ? -7.683 3.489 -13.005 1.00 96.00 95 MET A O 1
ATOM 713 N N . PRO A 1 96 ? -8.973 5.343 -13.106 1.00 97.25 96 PRO A N 1
ATOM 714 C CA . PRO A 1 96 ? -8.038 6.204 -12.390 1.00 97.25 96 PRO A CA 1
ATOM 715 C C . PRO A 1 96 ? -7.716 5.664 -10.990 1.00 97.25 96 PRO A C 1
ATOM 717 O O . PRO A 1 96 ? -8.584 5.139 -10.295 1.00 97.25 96 PRO A O 1
ATOM 720 N N . TYR A 1 97 ? -6.462 5.810 -10.554 1.00 97.69 97 TYR A N 1
ATOM 721 C CA . TYR A 1 97 ? -6.006 5.245 -9.279 1.00 97.69 97 TYR A CA 1
ATOM 722 C C . TYR A 1 97 ? -6.782 5.801 -8.075 1.00 97.69 97 TYR A C 1
ATOM 724 O O . TYR A 1 97 ? -7.084 5.056 -7.148 1.00 97.69 97 TYR A O 1
ATOM 732 N N . VAL A 1 98 ? -7.137 7.090 -8.089 1.00 98.44 98 VAL A N 1
ATOM 733 C CA . VAL A 1 98 ? -7.920 7.716 -7.010 1.00 98.44 98 VAL A CA 1
ATOM 734 C C . VAL A 1 98 ? -9.312 7.081 -6.897 1.00 98.44 98 VAL A C 1
ATOM 736 O O . VAL A 1 98 ? -9.771 6.819 -5.787 1.00 98.44 98 VAL A O 1
ATOM 739 N N . ASP A 1 99 ? -9.947 6.739 -8.022 1.00 98.56 99 ASP A N 1
ATOM 740 C CA . ASP A 1 99 ? -11.245 6.050 -8.033 1.00 98.56 99 ASP A CA 1
ATOM 741 C C . ASP A 1 99 ? -11.136 4.628 -7.476 1.00 98.56 99 ASP A C 1
ATOM 743 O O . ASP A 1 99 ? -11.999 4.167 -6.721 1.00 98.56 99 ASP A O 1
ATOM 747 N N . GLU A 1 100 ? -10.037 3.946 -7.790 1.00 98.50 100 GLU A N 1
ATOM 748 C CA . GLU A 1 100 ? -9.730 2.641 -7.223 1.00 98.50 100 GLU A CA 1
ATOM 749 C C . GLU A 1 100 ? -9.472 2.728 -5.706 1.00 98.50 100 GLU A C 1
ATOM 751 O O . GLU A 1 100 ? -10.045 1.955 -4.934 1.00 98.50 100 GLU A O 1
ATOM 756 N N . ALA A 1 101 ? -8.682 3.702 -5.249 1.00 98.62 101 ALA A N 1
ATOM 757 C CA . ALA A 1 101 ? -8.443 3.947 -3.828 1.00 98.62 101 ALA A CA 1
ATOM 758 C C . ALA A 1 101 ? -9.743 4.281 -3.079 1.00 98.62 101 ALA A C 1
ATOM 760 O O . ALA A 1 101 ? -9.950 3.792 -1.967 1.00 98.62 101 ALA A O 1
ATOM 761 N N . ARG A 1 102 ? -10.662 5.030 -3.704 1.00 98.75 102 ARG A N 1
ATOM 762 C CA . ARG A 1 102 ? -12.006 5.301 -3.170 1.00 98.75 102 ARG A CA 1
ATOM 763 C C . ARG A 1 102 ? -12.806 4.015 -2.990 1.00 98.75 102 ARG A C 1
ATOM 765 O O . ARG A 1 102 ? -13.460 3.827 -1.967 1.00 98.75 102 ARG A O 1
ATOM 772 N N . ALA A 1 103 ? -12.744 3.091 -3.948 1.00 98.62 103 ALA A N 1
ATOM 773 C CA . ALA A 1 103 ? -13.374 1.779 -3.810 1.00 98.62 103 ALA A CA 1
ATOM 774 C C . ALA A 1 103 ? -12.794 0.965 -2.637 1.00 98.62 103 ALA A C 1
ATOM 776 O O . ALA A 1 103 ? -13.561 0.346 -1.897 1.00 98.62 103 ALA A O 1
ATOM 777 N N . VAL A 1 104 ? -11.478 1.010 -2.409 1.00 98.62 104 VAL A N 1
ATOM 778 C CA . VAL A 1 104 ? -10.842 0.372 -1.240 1.00 98.62 104 VAL A CA 1
ATOM 779 C C . VAL A 1 104 ? -11.256 1.055 0.071 1.00 98.62 104 VAL A C 1
ATOM 781 O O . VAL A 1 104 ? -11.578 0.370 1.042 1.00 98.62 104 VAL A O 1
ATOM 784 N N . ALA A 1 105 ? -11.307 2.389 0.101 1.00 98.75 105 ALA A N 1
ATOM 785 C CA . ALA A 1 105 ? -11.727 3.168 1.267 1.00 98.75 105 ALA A CA 1
ATOM 786 C C . ALA A 1 105 ? -13.187 2.888 1.651 1.00 98.75 105 ALA A C 1
ATOM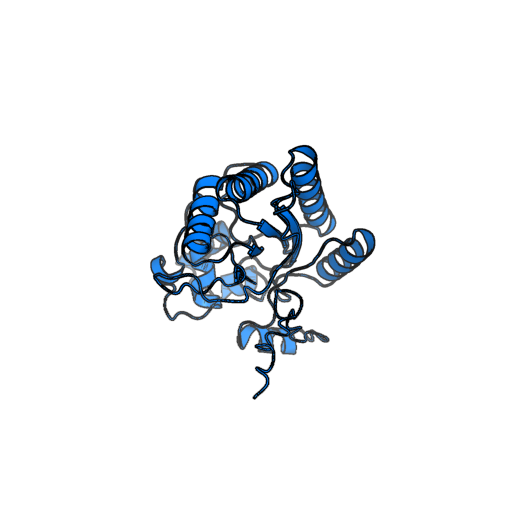 788 O O . ALA A 1 105 ? -13.492 2.616 2.816 1.00 98.75 105 ALA A O 1
ATOM 789 N N . ARG A 1 106 ? -14.078 2.845 0.655 1.00 98.75 106 ARG A N 1
ATOM 790 C CA . ARG A 1 106 ? -15.470 2.422 0.831 1.00 98.75 106 ARG A CA 1
ATOM 791 C C . ARG A 1 106 ? -15.556 1.002 1.391 1.00 98.75 106 ARG A C 1
ATOM 793 O O . ARG A 1 106 ? -16.297 0.780 2.338 1.00 98.75 106 ARG A O 1
ATOM 800 N N . ALA A 1 107 ? -14.762 0.060 0.880 1.00 98.69 107 ALA A N 1
ATOM 801 C CA . ALA A 1 107 ? -14.733 -1.305 1.409 1.00 98.69 107 ALA A CA 1
ATOM 802 C C . ALA A 1 107 ? -14.285 -1.365 2.879 1.00 98.69 107 ALA A C 1
ATOM 804 O O . ALA A 1 107 ? -14.849 -2.134 3.656 1.00 98.69 107 ALA A O 1
ATOM 805 N N . ALA A 1 108 ? -13.295 -0.560 3.280 1.00 98.62 108 ALA A N 1
ATOM 806 C CA . ALA A 1 108 ? -12.857 -0.485 4.674 1.00 98.62 108 ALA A CA 1
ATOM 807 C C . ALA A 1 108 ? -13.979 0.018 5.596 1.00 98.62 108 ALA A C 1
ATOM 809 O O . ALA A 1 108 ? -14.236 -0.593 6.638 1.00 98.62 108 ALA A O 1
ATOM 810 N N . ARG A 1 109 ? -14.688 1.073 5.171 1.00 98.38 109 ARG A N 1
ATOM 811 C CA . ARG A 1 109 ? -15.872 1.605 5.859 1.00 98.38 109 ARG A CA 1
ATOM 812 C C . ARG A 1 109 ? -16.977 0.559 5.979 1.00 98.38 109 ARG A C 1
ATOM 814 O O . ARG A 1 109 ? -17.418 0.277 7.088 1.00 98.38 109 ARG A O 1
ATOM 821 N N . ASP A 1 110 ? -17.396 -0.025 4.861 1.00 98.62 110 ASP A N 1
ATOM 822 C CA . ASP A 1 110 ? -18.561 -0.915 4.800 1.00 98.62 110 ASP A CA 1
ATOM 823 C C . ASP A 1 110 ? -18.334 -2.220 5.580 1.00 98.62 110 ASP A C 1
ATOM 825 O O . ASP A 1 110 ? -19.254 -2.747 6.203 1.00 98.62 110 ASP A O 1
ATOM 829 N N . VAL A 1 111 ? -17.097 -2.730 5.598 1.00 98.38 111 VAL A N 1
ATOM 830 C CA . VAL A 1 111 ? -16.714 -3.893 6.417 1.00 98.38 111 VAL A CA 1
ATOM 831 C C . VAL A 1 111 ? -16.505 -3.518 7.893 1.00 98.38 111 VAL A C 1
ATOM 833 O O . VAL A 1 111 ? -16.586 -4.384 8.764 1.00 98.38 111 VAL A O 1
ATOM 836 N N . GLY A 1 112 ? -16.250 -2.243 8.197 1.00 96.56 112 GLY A N 1
ATOM 837 C CA . GLY A 1 112 ? -16.028 -1.754 9.559 1.00 96.56 112 GLY A CA 1
ATOM 838 C C . GLY A 1 112 ? -14.597 -1.944 10.073 1.00 96.56 112 GLY A C 1
ATOM 839 O O . GLY A 1 112 ? -14.388 -2.042 11.283 1.00 96.56 112 GLY A O 1
ATOM 840 N N . VAL A 1 113 ? -13.606 -2.010 9.178 1.00 97.31 113 VAL A N 1
ATOM 841 C CA . VAL A 1 113 ? -12.176 -2.073 9.536 1.00 97.31 113 VAL A CA 1
ATOM 842 C C . VAL A 1 113 ? -11.523 -0.700 9.460 1.00 97.31 113 VAL A C 1
ATOM 844 O O . VAL A 1 113 ? -12.003 0.191 8.762 1.00 97.31 113 VAL A O 1
ATOM 847 N N . ARG A 1 114 ? -10.392 -0.541 10.146 1.00 97.88 114 ARG A N 1
ATOM 848 C CA . ARG A 1 114 ? -9.495 0.608 9.980 1.00 97.88 114 ARG A CA 1
ATOM 849 C C . ARG A 1 114 ? -8.234 0.167 9.265 1.00 97.88 114 ARG A C 1
ATOM 851 O O . ARG A 1 114 ? -7.637 -0.842 9.645 1.00 97.88 114 ARG A O 1
ATOM 858 N N . ILE A 1 115 ? -7.826 0.908 8.245 1.00 98.31 115 ILE A N 1
ATOM 859 C CA . ILE A 1 115 ? -6.657 0.577 7.444 1.00 98.31 115 ILE A CA 1
ATOM 860 C C . ILE A 1 115 ? -5.623 1.702 7.445 1.00 98.31 115 ILE A C 1
ATOM 862 O O . ILE A 1 115 ? -5.944 2.867 7.226 1.00 98.31 115 ILE A O 1
ATOM 866 N N . GLY A 1 116 ? -4.357 1.341 7.632 1.00 98.25 116 GLY A N 1
ATOM 867 C CA . GLY A 1 116 ? -3.265 2.103 7.039 1.00 98.25 116 GLY A CA 1
ATOM 868 C C . GLY A 1 116 ? -3.225 1.771 5.552 1.00 98.25 116 GLY A C 1
ATOM 869 O O . GLY A 1 116 ? -3.187 0.596 5.202 1.00 98.25 116 GLY A O 1
ATOM 870 N N . PHE A 1 117 ? -3.282 2.766 4.674 1.00 98.62 117 PHE A N 1
ATOM 871 C CA . PHE A 1 117 ? -3.315 2.572 3.226 1.00 98.62 117 PHE A CA 1
ATOM 872 C C . PHE A 1 117 ? -2.047 3.145 2.597 1.00 98.62 117 PHE A C 1
ATOM 874 O O . PHE A 1 117 ? -1.971 4.330 2.273 1.00 98.62 117 PHE A O 1
ATOM 881 N N . ALA A 1 118 ? -1.032 2.294 2.458 1.00 98.25 11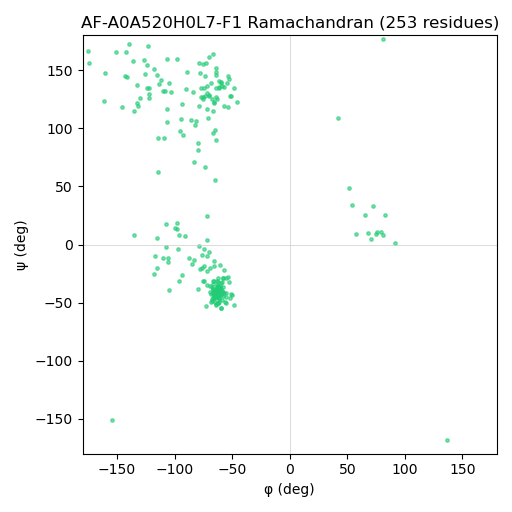8 ALA A N 1
ATOM 882 C CA . ALA A 1 118 ? 0.216 2.639 1.800 1.00 98.25 118 ALA A CA 1
ATOM 883 C C . ALA A 1 118 ? 0.051 2.522 0.282 1.00 98.25 118 ALA A C 1
ATOM 885 O O . ALA A 1 118 ? -0.007 1.420 -0.272 1.00 98.25 118 ALA A O 1
ATOM 886 N N . VAL A 1 119 ? -0.019 3.683 -0.370 1.00 98.44 119 VAL A N 1
ATOM 887 C CA . VAL A 1 119 ? 0.002 3.827 -1.830 1.00 98.44 119 VAL A CA 1
ATOM 888 C C . VAL A 1 119 ? 1.377 3.387 -2.315 1.00 98.44 119 VAL A C 1
ATOM 890 O O . VAL A 1 119 ? 2.373 3.931 -1.851 1.00 98.44 119 VAL A O 1
ATOM 893 N N . ALA A 1 120 ? 1.449 2.388 -3.195 1.00 95.81 120 ALA A N 1
ATOM 894 C CA . ALA A 1 120 ? 2.727 1.815 -3.612 1.00 95.81 120 ALA A CA 1
ATOM 895 C C . ALA A 1 120 ? 3.539 2.786 -4.491 1.00 95.81 120 ALA A C 1
ATOM 897 O O . ALA A 1 120 ? 3.047 3.253 -5.517 1.00 95.81 120 ALA A O 1
ATOM 898 N N . LEU A 1 121 ? 4.800 3.034 -4.120 1.00 96.88 121 LEU A N 1
ATOM 899 C CA . LEU A 1 121 ? 5.754 3.854 -4.873 1.00 96.88 121 LEU A CA 1
ATOM 900 C C . LEU A 1 121 ? 6.909 2.989 -5.393 1.00 96.88 121 LEU A C 1
ATOM 902 O O . LEU A 1 121 ? 7.432 2.133 -4.670 1.00 96.88 121 LEU A O 1
ATOM 906 N N . ARG A 1 122 ? 7.326 3.227 -6.638 1.00 94.69 122 ARG A N 1
ATOM 907 C CA . ARG A 1 122 ? 8.557 2.696 -7.248 1.00 94.69 122 ARG A CA 1
ATOM 908 C C . ARG A 1 122 ? 8.962 3.518 -8.466 1.00 94.69 122 ARG A C 1
ATOM 910 O O . ARG A 1 122 ? 8.115 4.015 -9.202 1.00 94.69 122 ARG A O 1
ATOM 917 N N . ASP A 1 123 ? 10.257 3.625 -8.706 1.00 94.94 123 ASP A N 1
ATOM 918 C CA . ASP A 1 123 ? 10.849 4.314 -9.861 1.00 94.94 123 ASP A CA 1
ATOM 919 C C . ASP A 1 123 ? 11.988 3.504 -10.502 1.00 94.94 123 ASP A C 1
ATOM 921 O O . ASP A 1 123 ? 12.672 3.997 -11.394 1.00 94.94 123 ASP A O 1
ATOM 925 N N . ARG A 1 124 ? 12.193 2.253 -10.077 1.00 92.50 124 ARG A N 1
ATOM 926 C CA . ARG A 1 124 ? 13.157 1.327 -10.672 1.00 92.50 124 ARG A CA 1
ATOM 927 C C . ARG A 1 124 ? 12.492 0.017 -11.062 1.00 92.50 124 ARG A C 1
ATOM 929 O O . ARG A 1 124 ? 11.602 -0.453 -10.360 1.00 92.50 124 ARG A O 1
ATOM 936 N N . HIS A 1 125 ? 13.017 -0.548 -12.148 1.00 89.94 125 HIS A N 1
ATOM 937 C CA . HIS A 1 125 ? 12.938 -1.946 -12.588 1.00 89.94 125 HIS A CA 1
ATOM 938 C C . HIS A 1 125 ? 11.561 -2.614 -12.436 1.00 89.94 125 HIS A C 1
ATOM 940 O O . HIS A 1 125 ? 11.122 -2.974 -11.343 1.00 89.94 125 HIS A O 1
ATOM 946 N N . GLY A 1 126 ? 10.883 -2.852 -13.557 1.00 87.00 126 GLY A N 1
ATOM 947 C CA . GLY A 1 126 ? 9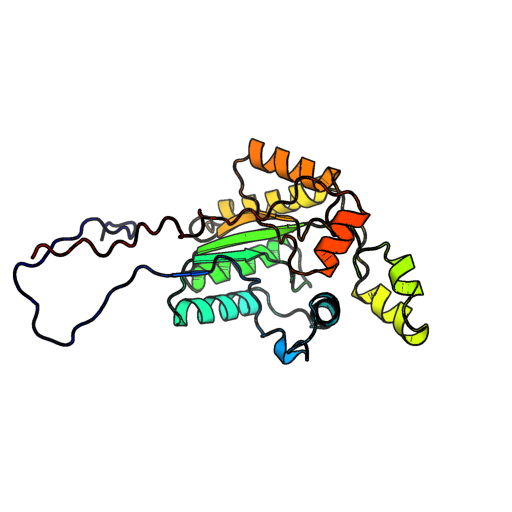.598 -3.541 -13.558 1.00 87.00 126 GLY A CA 1
ATOM 948 C C . GLY A 1 126 ? 9.709 -5.046 -13.308 1.00 87.00 126 GLY A C 1
ATOM 949 O O . GLY A 1 126 ? 8.793 -5.631 -12.728 1.00 87.00 126 GLY A O 1
ATOM 950 N N . ILE A 1 127 ? 10.816 -5.668 -13.735 1.00 89.38 127 ILE A N 1
ATOM 951 C CA . ILE A 1 127 ? 10.901 -7.131 -13.891 1.00 89.38 127 ILE A CA 1
ATOM 952 C C . ILE A 1 127 ? 11.709 -7.810 -12.776 1.00 89.38 127 ILE A C 1
ATOM 954 O O . ILE A 1 127 ? 11.342 -8.896 -12.332 1.00 89.38 127 ILE A O 1
ATOM 958 N N . GLY A 1 128 ? 12.806 -7.204 -12.322 1.00 90.06 128 GLY A N 1
ATOM 959 C CA . GLY A 1 128 ? 13.719 -7.816 -11.354 1.00 90.06 128 GLY A CA 1
ATOM 960 C C . GLY A 1 128 ? 14.494 -6.786 -10.538 1.00 90.06 128 GLY A C 1
ATOM 961 O O . GLY A 1 128 ? 14.009 -5.685 -10.300 1.00 90.06 128 GLY A O 1
ATOM 962 N N . TYR A 1 129 ? 15.698 -7.153 -10.096 1.00 91.19 129 TYR A N 1
ATOM 963 C CA . TYR A 1 129 ? 16.579 -6.296 -9.281 1.00 91.19 129 TYR A CA 1
ATOM 964 C C . TYR A 1 129 ? 17.681 -5.606 -10.102 1.00 91.19 129 TYR A C 1
ATOM 966 O O . TYR A 1 129 ? 18.657 -5.098 -9.554 1.00 91.19 129 TYR A O 1
ATOM 974 N N . ALA A 1 130 ? 17.538 -5.618 -11.424 1.00 91.50 130 ALA A N 1
ATOM 975 C CA . ALA A 1 130 ? 18.456 -5.021 -12.381 1.00 91.50 130 ALA A CA 1
ATOM 976 C C . ALA A 1 130 ? 17.660 -4.344 -13.498 1.00 91.50 130 ALA A C 1
ATOM 978 O O . ALA A 1 130 ? 16.441 -4.510 -13.580 1.00 91.50 130 ALA A O 1
ATOM 979 N N . ASP A 1 131 ? 18.363 -3.621 -14.372 1.00 91.69 131 ASP A N 1
ATOM 980 C CA . ASP A 1 131 ? 17.771 -3.011 -15.559 1.00 91.69 131 ASP A CA 1
ATOM 981 C C . ASP A 1 131 ? 16.913 -4.014 -16.347 1.00 91.69 131 ASP A C 1
ATOM 983 O O . ASP A 1 131 ? 17.322 -5.159 -16.575 1.00 91.69 131 ASP A O 1
ATOM 987 N N . ASP A 1 132 ? 15.717 -3.587 -16.763 1.00 92.19 132 ASP A N 1
ATOM 988 C CA . ASP A 1 132 ? 14.754 -4.471 -17.418 1.00 92.19 132 ASP A CA 1
ATOM 989 C C . ASP A 1 132 ? 15.347 -5.086 -18.700 1.00 92.19 132 ASP A C 1
ATOM 991 O O . ASP A 1 132 ? 15.075 -6.250 -18.994 1.00 92.19 132 ASP A O 1
ATOM 995 N N . ALA A 1 133 ? 16.224 -4.381 -19.430 1.00 93.25 133 ALA A N 1
ATOM 996 C CA . ALA A 1 133 ? 16.898 -4.925 -20.610 1.00 93.25 133 ALA A CA 1
ATOM 997 C C . ALA A 1 133 ? 17.874 -6.057 -20.254 1.00 93.25 133 ALA A C 1
ATOM 999 O O . ALA A 1 133 ? 17.932 -7.065 -20.964 1.00 93.25 133 ALA A O 1
ATOM 1000 N N . VAL A 1 134 ? 18.594 -5.932 -19.135 1.00 94.31 134 VAL A N 1
ATOM 1001 C CA . VAL A 1 134 ? 19.493 -6.979 -18.621 1.00 94.31 134 VAL A CA 1
ATOM 1002 C C . VAL A 1 134 ? 18.688 -8.215 -18.229 1.00 94.31 134 VAL A C 1
ATOM 1004 O O . VAL A 1 134 ? 19.029 -9.331 -18.629 1.00 94.31 134 VAL A O 1
ATOM 1007 N N . VAL A 1 135 ? 17.579 -8.028 -17.509 1.00 92.69 135 VAL A N 1
ATOM 1008 C CA . VAL A 1 135 ? 16.705 -9.139 -17.107 1.00 92.69 135 VAL A CA 1
ATOM 1009 C C . VAL A 1 135 ? 16.093 -9.818 -18.335 1.00 92.69 135 VAL A C 1
ATOM 1011 O O . VAL A 1 135 ? 16.130 -11.042 -18.444 1.00 92.69 135 VAL A O 1
ATOM 1014 N N . LEU A 1 136 ? 15.590 -9.051 -19.307 1.00 93.81 136 LEU A N 1
ATOM 1015 C CA . LEU A 1 136 ? 15.022 -9.588 -20.546 1.00 93.81 136 LEU A CA 1
ATOM 1016 C C . LEU A 1 136 ? 16.050 -10.373 -21.368 1.00 93.81 136 LEU A C 1
ATOM 1018 O O . LEU A 1 136 ? 15.706 -11.416 -21.928 1.00 93.81 136 LEU A O 1
ATOM 1022 N N . ALA A 1 137 ? 17.305 -9.923 -21.429 1.00 96.06 137 ALA A N 1
ATOM 1023 C CA . ALA A 1 137 ? 18.374 -10.634 -22.127 1.00 96.06 137 ALA A CA 1
ATOM 1024 C C . ALA A 1 137 ? 18.672 -12.011 -21.506 1.00 96.06 137 ALA A C 1
ATOM 1026 O O . ALA A 1 137 ? 18.987 -12.950 -22.240 1.00 96.06 137 ALA A O 1
ATOM 1027 N N . ALA A 1 138 ? 18.498 -12.164 -20.190 1.00 94.12 138 ALA A N 1
ATOM 1028 C CA . ALA A 1 138 ? 18.664 -13.441 -19.493 1.00 94.12 138 ALA A CA 1
ATOM 1029 C C . ALA A 1 138 ? 17.503 -14.430 -19.732 1.00 94.12 138 ALA A C 1
ATOM 1031 O O . ALA A 1 138 ? 17.655 -15.634 -19.524 1.00 94.12 138 ALA A O 1
ATOM 1032 N N . LEU A 1 139 ? 16.341 -13.957 -20.196 1.00 92.69 139 LEU A N 1
ATOM 1033 C CA . LEU A 1 139 ? 15.198 -14.820 -20.501 1.00 92.69 139 LEU A CA 1
ATOM 1034 C C . LEU A 1 139 ? 15.349 -15.528 -21.854 1.00 92.69 139 LEU A C 1
ATOM 1036 O O . LEU A 1 139 ? 15.991 -15.027 -22.784 1.00 92.69 139 LEU A O 1
ATOM 1040 N N . ARG A 1 140 ? 14.656 -16.666 -22.005 1.00 95.75 140 ARG A N 1
ATOM 1041 C CA . ARG A 1 140 ? 14.527 -17.367 -23.295 1.00 95.75 140 ARG A CA 1
ATOM 1042 C C . ARG A 1 140 ? 13.929 -16.425 -24.355 1.00 95.75 140 ARG A C 1
ATOM 1044 O O . ARG A 1 140 ? 12.916 -15.788 -24.059 1.00 95.75 140 ARG A O 1
ATOM 1051 N N . PRO A 1 141 ? 14.454 -16.380 -25.596 1.00 95.69 141 PRO A N 1
ATOM 1052 C CA . PRO A 1 141 ? 13.982 -15.445 -26.623 1.00 95.69 141 PRO A CA 1
ATOM 1053 C C . PRO A 1 141 ? 12.460 -15.442 -26.830 1.00 95.69 141 PRO A C 1
ATOM 1055 O O . PRO A 1 141 ? 11.853 -14.375 -26.878 1.00 95.69 141 PRO A O 1
ATOM 1058 N N . GLY A 1 142 ? 11.829 -16.622 -26.844 1.00 96.69 142 GLY A N 1
ATOM 1059 C CA . GLY A 1 142 ? 10.390 -16.770 -27.095 1.00 96.69 142 GLY A CA 1
ATOM 1060 C C . GLY A 1 142 ? 9.452 -16.167 -26.040 1.00 96.69 142 GLY A C 1
ATOM 1061 O O . GLY A 1 142 ? 8.268 -16.015 -26.319 1.00 96.69 142 GLY A O 1
ATOM 1062 N N . ILE A 1 143 ? 9.942 -15.803 -24.846 1.00 92.69 143 ILE A N 1
ATOM 1063 C CA . ILE A 1 143 ? 9.104 -15.218 -23.778 1.00 92.69 143 ILE A CA 1
ATOM 1064 C C . ILE A 1 143 ? 9.390 -13.735 -23.510 1.00 92.69 143 ILE A C 1
ATOM 1066 O O . ILE A 1 143 ? 8.599 -13.084 -22.829 1.00 92.69 143 ILE A O 1
ATOM 1070 N N . ARG A 1 144 ? 10.478 -13.175 -24.061 1.00 94.44 144 ARG A N 1
ATOM 1071 C CA . ARG A 1 144 ? 10.936 -11.804 -23.763 1.00 94.44 144 ARG A CA 1
ATOM 1072 C C . ARG A 1 144 ? 9.865 -10.756 -24.035 1.00 94.44 144 ARG A C 1
ATOM 1074 O O . ARG A 1 144 ? 9.565 -9.953 -23.162 1.00 94.44 144 ARG A O 1
ATOM 1081 N N . ALA A 1 145 ? 9.250 -10.798 -25.218 1.00 93.81 145 ALA A N 1
ATOM 1082 C CA . ALA A 1 145 ? 8.241 -9.817 -25.614 1.00 93.81 145 ALA A CA 1
ATOM 1083 C C . ALA A 1 145 ? 6.992 -9.858 -24.715 1.00 93.81 145 ALA A C 1
ATOM 1085 O O . ALA A 1 145 ? 6.444 -8.815 -24.365 1.00 93.81 145 ALA A O 1
ATOM 1086 N N . ALA A 1 146 ? 6.555 -11.056 -24.311 1.00 91.06 146 ALA A N 1
ATOM 1087 C CA . ALA A 1 146 ? 5.402 -11.218 -23.429 1.00 91.06 146 ALA A CA 1
ATOM 1088 C C . ALA A 1 146 ? 5.690 -10.695 -22.013 1.00 91.06 146 ALA A C 1
ATOM 1090 O O . ALA A 1 146 ? 4.853 -9.993 -21.445 1.00 91.06 146 ALA A O 1
ATOM 1091 N N . VAL A 1 147 ? 6.878 -10.992 -21.475 1.00 90.44 147 VAL A N 1
ATOM 1092 C CA . VAL A 1 147 ? 7.329 -10.496 -20.165 1.00 90.44 147 VAL A CA 1
ATOM 1093 C C . VAL A 1 147 ? 7.489 -8.978 -20.194 1.00 90.44 147 VAL A C 1
ATOM 1095 O O . VAL A 1 147 ? 6.905 -8.309 -19.348 1.00 90.44 147 VAL A O 1
ATOM 1098 N N . ALA A 1 148 ? 8.185 -8.425 -21.191 1.00 91.44 148 ALA A N 1
ATOM 1099 C CA . ALA A 1 148 ? 8.372 -6.982 -21.334 1.00 91.44 148 ALA A CA 1
ATOM 1100 C C . ALA A 1 148 ? 7.027 -6.248 -21.360 1.00 91.44 148 ALA A C 1
ATOM 1102 O O . ALA A 1 148 ? 6.794 -5.352 -20.559 1.00 91.44 148 ALA A O 1
ATOM 1103 N N . ARG A 1 149 ? 6.093 -6.695 -22.208 1.00 89.38 149 ARG A N 1
ATOM 1104 C CA . ARG A 1 149 ? 4.766 -6.079 -22.327 1.00 89.38 149 ARG A CA 1
ATOM 1105 C C . ARG A 1 149 ? 3.976 -6.093 -21.018 1.00 89.38 149 ARG A C 1
ATOM 1107 O O . ARG A 1 149 ? 3.156 -5.207 -20.808 1.00 89.38 149 ARG A O 1
ATOM 1114 N N . ARG A 1 150 ? 4.145 -7.121 -20.179 1.00 85.88 150 ARG A N 1
ATOM 1115 C CA . ARG A 1 150 ? 3.304 -7.308 -18.989 1.00 85.88 150 ARG A CA 1
ATOM 1116 C C . ARG A 1 150 ? 3.914 -6.764 -17.701 1.00 85.88 150 ARG A C 1
ATOM 1118 O O . ARG A 1 150 ? 3.148 -6.376 -16.819 1.00 85.88 150 ARG A O 1
ATOM 1125 N N . LEU A 1 151 ? 5.241 -6.792 -17.584 1.00 87.75 151 LEU A N 1
ATOM 1126 C CA . LEU A 1 151 ? 5.960 -6.553 -16.332 1.00 87.75 151 LEU A CA 1
ATOM 1127 C C . LEU A 1 151 ? 6.879 -5.334 -16.374 1.00 87.75 151 LEU A C 1
ATOM 1129 O O . LEU A 1 151 ? 7.145 -4.775 -15.313 1.00 87.75 151 LEU A O 1
ATOM 1133 N N . ALA A 1 152 ? 7.357 -4.915 -17.553 1.00 86.44 152 ALA A N 1
ATOM 1134 C CA . ALA A 1 152 ? 8.172 -3.710 -17.635 1.00 86.44 152 ALA A CA 1
ATOM 1135 C C . ALA A 1 152 ? 7.345 -2.510 -17.166 1.00 86.44 152 ALA A C 1
ATOM 1137 O O . ALA A 1 152 ? 6.174 -2.357 -17.526 1.00 86.44 152 ALA A O 1
ATOM 1138 N N . ALA A 1 153 ? 7.959 -1.671 -16.343 1.00 81.50 153 ALA A N 1
ATOM 1139 C CA . ALA A 1 153 ? 7.319 -0.497 -15.782 1.00 81.50 153 ALA A CA 1
ATOM 1140 C C . ALA A 1 153 ? 8.260 0.690 -15.985 1.00 81.50 153 ALA A C 1
ATOM 1142 O O . ALA A 1 153 ? 9.386 0.648 -15.481 1.00 81.50 153 ALA A O 1
ATOM 1143 N N . PRO A 1 154 ? 7.844 1.732 -16.726 1.00 84.69 154 PRO A N 1
ATOM 1144 C CA . PRO A 1 154 ? 8.670 2.915 -16.864 1.00 84.69 154 PRO A CA 1
ATOM 1145 C C . PRO A 1 154 ? 8.841 3.587 -15.494 1.00 84.69 154 PRO A C 1
ATOM 1147 O O . PRO A 1 154 ? 7.912 3.563 -14.677 1.00 84.69 154 PRO A O 1
ATOM 1150 N N . PRO A 1 155 ? 10.008 4.195 -15.233 1.00 88.88 155 PRO A N 1
ATOM 1151 C CA . PRO A 1 155 ? 10.218 4.953 -14.012 1.00 88.88 155 PRO A CA 1
ATOM 1152 C C . PRO A 1 155 ? 9.230 6.123 -13.954 1.00 88.88 155 PRO A C 1
ATOM 1154 O O . PRO A 1 155 ? 9.049 6.850 -14.933 1.00 88.88 155 PRO A O 1
ATOM 1157 N N . VAL A 1 156 ? 8.602 6.320 -12.797 1.00 93.81 156 VAL A N 1
ATOM 1158 C CA . VAL A 1 156 ? 7.732 7.472 -12.534 1.00 93.81 156 VAL A CA 1
ATOM 1159 C C . VAL A 1 156 ? 8.499 8.458 -11.664 1.00 93.81 156 VAL A C 1
ATOM 1161 O O . VAL A 1 156 ? 9.077 8.071 -10.649 1.00 93.81 156 VAL A O 1
ATOM 1164 N N . ALA A 1 157 ? 8.512 9.737 -12.039 1.00 96.88 157 ALA A N 1
ATOM 1165 C CA . ALA A 1 157 ? 9.228 10.757 -11.277 1.00 96.88 157 ALA A CA 1
ATOM 1166 C C . ALA A 1 157 ? 8.694 10.851 -9.830 1.00 96.88 157 ALA A C 1
ATOM 1168 O O . ALA A 1 157 ? 7.473 10.831 -9.645 1.00 96.88 157 ALA A O 1
ATOM 1169 N N . PRO A 1 158 ? 9.561 11.020 -8.809 1.00 97.94 158 PRO A N 1
ATOM 1170 C CA . PRO A 1 158 ? 9.136 11.098 -7.410 1.00 97.94 158 PRO A CA 1
ATOM 1171 C C . PRO A 1 158 ? 8.007 12.096 -7.148 1.00 97.94 158 PRO A C 1
ATOM 1173 O O . PRO A 1 158 ? 7.038 11.755 -6.479 1.00 97.94 158 PRO A O 1
ATOM 1176 N N . ALA A 1 159 ? 8.078 13.290 -7.743 1.00 98.19 159 ALA A N 1
ATOM 1177 C CA . ALA A 1 159 ? 7.057 14.324 -7.576 1.00 98.19 159 ALA A CA 1
ATOM 1178 C C . ALA A 1 159 ? 5.659 13.867 -8.029 1.00 98.19 159 ALA A C 1
ATOM 1180 O O . ALA A 1 159 ? 4.680 14.135 -7.342 1.00 98.19 159 ALA A O 1
ATOM 1181 N N . ALA A 1 160 ? 5.563 13.132 -9.142 1.00 98.25 160 ALA A N 1
ATOM 1182 C CA . ALA A 1 160 ? 4.285 12.619 -9.633 1.00 98.25 160 ALA A CA 1
ATOM 1183 C C . ALA A 1 160 ? 3.712 11.526 -8.716 1.00 98.25 160 ALA A C 1
ATOM 1185 O O . ALA A 1 160 ? 2.505 11.462 -8.507 1.00 98.25 160 ALA A O 1
ATOM 1186 N N . GLN A 1 161 ? 4.574 10.685 -8.136 1.00 98.12 161 GLN A N 1
ATOM 1187 C CA . GLN A 1 161 ? 4.132 9.656 -7.191 1.00 98.12 161 GLN A CA 1
ATOM 1188 C C . GLN A 1 161 ? 3.652 10.268 -5.870 1.00 98.12 161 GLN A C 1
ATOM 1190 O O . GLN A 1 161 ? 2.640 9.830 -5.334 1.00 98.12 161 GLN A O 1
ATOM 1195 N N . LEU A 1 162 ? 4.346 11.291 -5.360 1.00 98.69 162 LEU A N 1
ATOM 1196 C CA . LEU A 1 162 ? 3.925 12.017 -4.158 1.00 98.69 162 LEU A CA 1
ATOM 1197 C C . LEU A 1 162 ? 2.612 12.774 -4.387 1.00 98.69 162 LEU A C 1
ATOM 1199 O O . LEU A 1 162 ? 1.718 12.669 -3.555 1.00 98.69 162 LEU A O 1
ATOM 1203 N N . ALA A 1 163 ? 2.454 13.431 -5.541 1.00 98.62 163 ALA A N 1
ATOM 1204 C CA . ALA A 1 163 ? 1.204 14.093 -5.910 1.00 98.62 163 ALA A CA 1
ATOM 1205 C C . ALA A 1 163 ? 0.017 13.116 -5.918 1.00 98.62 163 ALA A C 1
ATOM 1207 O O . ALA A 1 163 ? -1.033 13.423 -5.366 1.00 98.62 163 ALA A O 1
ATOM 1208 N N . LEU A 1 164 ? 0.203 11.898 -6.442 1.00 98.62 164 LEU A N 1
ATOM 1209 C CA . LEU A 1 164 ? -0.834 10.866 -6.391 1.00 98.62 164 LEU A CA 1
ATOM 1210 C C . LEU A 1 164 ? -1.199 10.466 -4.950 1.00 98.62 164 LEU A C 1
ATOM 1212 O O . LEU A 1 164 ? -2.367 10.226 -4.650 1.00 98.62 164 LEU A O 1
ATOM 1216 N N . VAL A 1 165 ? -0.219 10.385 -4.045 1.00 98.81 165 VAL A N 1
ATOM 1217 C CA . VAL A 1 165 ? -0.479 10.110 -2.620 1.00 98.81 165 VAL A CA 1
ATOM 1218 C C . VAL A 1 165 ? -1.292 11.247 -1.998 1.00 98.81 165 VAL A C 1
ATOM 1220 O O . VAL A 1 165 ? -2.218 10.980 -1.231 1.00 98.81 165 VAL A O 1
ATOM 1223 N N . ASP A 1 166 ? -0.975 12.496 -2.337 1.00 98.75 166 ASP A N 1
ATOM 1224 C CA . ASP A 1 166 ? -1.702 13.671 -1.855 1.00 98.75 166 ASP A CA 1
ATOM 1225 C C . ASP A 1 166 ? -3.136 13.725 -2.397 1.00 98.75 166 ASP A C 1
ATOM 1227 O O . ASP A 1 166 ? -4.057 13.982 -1.625 1.00 98.75 166 ASP A O 1
ATOM 1231 N N . GLU A 1 167 ? -3.359 13.387 -3.669 1.00 98.75 167 GLU A N 1
ATOM 1232 C CA . GLU A 1 167 ? -4.704 13.267 -4.254 1.00 98.75 167 GLU A CA 1
ATOM 1233 C C . GLU A 1 167 ? -5.549 12.206 -3.535 1.00 98.75 167 GLU A C 1
ATOM 1235 O O . GLU A 1 167 ? -6.717 12.434 -3.218 1.00 98.75 167 GLU A O 1
ATOM 1240 N N . VAL A 1 168 ? -4.958 11.050 -3.219 1.00 98.88 168 VAL A N 1
ATOM 1241 C CA . VAL A 1 168 ? -5.635 9.991 -2.452 1.00 98.88 168 VAL A CA 1
ATOM 1242 C C . VAL A 1 168 ? -5.937 10.454 -1.026 1.00 98.88 168 VAL A C 1
ATOM 1244 O O . VAL A 1 168 ? -7.012 10.163 -0.505 1.00 98.88 168 VAL A O 1
ATOM 1247 N N . ALA A 1 169 ? -5.013 11.174 -0.387 1.00 98.69 169 ALA A N 1
ATOM 1248 C CA . ALA A 1 169 ? -5.220 11.723 0.950 1.00 98.69 169 ALA A CA 1
ATOM 1249 C C . ALA A 1 169 ? -6.333 12.779 0.980 1.00 98.69 169 ALA A C 1
ATOM 1251 O O . ALA A 1 169 ? -7.163 12.741 1.888 1.00 98.69 169 ALA A O 1
ATOM 1252 N N . ALA A 1 170 ? -6.382 13.666 -0.017 1.00 98.69 170 ALA A N 1
ATOM 1253 C CA . ALA A 1 170 ? -7.452 14.645 -0.178 1.00 98.69 170 ALA A CA 1
ATOM 1254 C C . ALA A 1 170 ? -8.805 13.949 -0.367 1.00 98.69 170 ALA A C 1
ATOM 1256 O O . ALA A 1 170 ? -9.726 14.205 0.400 1.00 98.69 170 ALA A O 1
ATOM 1257 N N . MET A 1 171 ? -8.892 12.969 -1.276 1.00 98.69 171 MET A N 1
ATOM 1258 C CA . MET A 1 171 ? -10.108 12.171 -1.479 1.00 98.69 171 MET A CA 1
ATOM 1259 C C . MET A 1 171 ? -10.590 11.507 -0.181 1.00 98.69 171 MET A C 1
ATOM 1261 O O . MET A 1 171 ? -11.771 11.575 0.152 1.00 98.69 171 MET A O 1
ATOM 1265 N N . VAL A 1 172 ? -9.683 10.897 0.590 1.00 98.75 172 VAL A N 1
ATOM 1266 C CA . VAL A 1 172 ? -10.038 10.246 1.861 1.00 98.75 172 VAL A CA 1
ATOM 1267 C C . VAL A 1 172 ? -10.600 11.243 2.880 1.00 98.75 172 VAL A C 1
ATOM 1269 O O . VAL A 1 172 ? -11.513 10.890 3.632 1.00 98.75 172 VAL A O 1
ATOM 1272 N N . ALA A 1 173 ? -10.070 12.465 2.921 1.00 97.94 173 ALA A N 1
ATOM 1273 C CA . ALA A 1 173 ? -10.555 13.515 3.807 1.00 97.94 173 ALA A CA 1
ATOM 1274 C C . ALA A 1 173 ? -11.908 14.075 3.337 1.00 97.94 173 ALA A C 1
ATOM 1276 O O . ALA A 1 173 ? -12.873 14.063 4.103 1.00 97.94 173 ALA A O 1
ATOM 1277 N N . ASP A 1 174 ? -11.989 14.497 2.076 1.00 98.50 174 ASP A N 1
ATOM 1278 C CA . ASP A 1 174 ? -13.140 15.201 1.502 1.00 98.50 174 ASP A CA 1
ATOM 1279 C C . ASP A 1 174 ? -14.390 14.315 1.422 1.00 98.50 174 ASP A C 1
ATOM 1281 O O . ASP A 1 174 ? -15.513 14.795 1.575 1.00 98.50 174 ASP A O 1
ATOM 1285 N N . GLU A 1 175 ? -14.212 13.004 1.235 1.00 98.31 175 GLU A N 1
ATOM 1286 C CA . GLU A 1 175 ? -15.312 12.039 1.112 1.00 98.31 175 GLU A CA 1
ATOM 1287 C C . GLU A 1 175 ? -15.657 11.325 2.432 1.00 98.31 175 GLU A C 1
ATOM 1289 O O . GLU A 1 175 ? -16.471 10.397 2.457 1.00 98.31 175 GLU A O 1
ATOM 1294 N N . GLY A 1 176 ? -15.072 11.754 3.557 1.00 97.06 176 GLY A N 1
ATOM 1295 C CA . GLY A 1 176 ? -15.427 11.250 4.887 1.00 97.06 176 GLY A CA 1
ATOM 1296 C C . GLY A 1 176 ? -14.942 9.823 5.169 1.00 97.06 176 GLY A C 1
ATOM 1297 O O . GLY A 1 176 ? -15.604 9.062 5.876 1.00 97.06 176 GLY A O 1
ATOM 1298 N N . HIS A 1 177 ? -13.787 9.438 4.624 1.00 98.12 177 HIS A N 1
ATOM 1299 C CA . HIS A 1 177 ? -13.167 8.130 4.852 1.00 98.12 177 HIS A CA 1
ATOM 1300 C C . HIS A 1 177 ? -12.078 8.136 5.939 1.00 98.12 177 HIS A C 1
ATOM 1302 O O . HIS A 1 177 ? -11.565 7.070 6.286 1.00 98.12 177 HIS A O 1
ATOM 1308 N N . ALA A 1 178 ? -11.748 9.297 6.512 1.00 96.00 178 ALA A N 1
ATOM 1309 C CA . ALA A 1 178 ? -10.658 9.466 7.479 1.00 96.00 178 ALA A CA 1
ATOM 1310 C C . ALA A 1 178 ? -10.779 8.597 8.752 1.00 96.00 178 ALA A C 1
ATOM 1312 O O . ALA A 1 178 ? -9.763 8.175 9.299 1.00 96.00 178 ALA A O 1
ATOM 1313 N N . ASP A 1 179 ? -11.997 8.248 9.186 1.00 94.56 179 ASP A N 1
ATOM 1314 C CA . ASP A 1 179 ? -12.216 7.360 10.345 1.00 94.56 179 ASP A CA 1
ATOM 1315 C C . ASP A 1 179 ? -11.805 5.899 10.086 1.00 94.56 179 ASP A C 1
ATOM 1317 O O . ASP A 1 179 ? -11.590 5.121 11.025 1.00 94.56 179 ASP A O 1
ATOM 1321 N N . HIS A 1 180 ? -11.705 5.520 8.810 1.00 97.44 180 HIS A N 1
ATOM 1322 C CA . HIS A 1 180 ? -11.408 4.164 8.355 1.00 97.44 180 HIS A CA 1
ATOM 1323 C C . HIS A 1 180 ? -10.083 4.050 7.608 1.00 97.44 180 HIS A C 1
ATOM 1325 O O . HIS A 1 180 ? -9.557 2.943 7.506 1.00 97.44 180 HIS A O 1
ATOM 1331 N N . VAL A 1 181 ? -9.532 5.145 7.085 1.00 98.56 181 VAL A N 1
ATOM 1332 C CA . VAL A 1 181 ? -8.351 5.118 6.220 1.00 98.56 181 VAL A CA 1
ATOM 1333 C C . VAL A 1 181 ? -7.333 6.160 6.664 1.00 98.56 181 VAL A C 1
ATOM 1335 O O . VAL A 1 181 ? -7.590 7.358 6.646 1.00 98.56 181 VAL A O 1
ATOM 1338 N N . THR A 1 182 ? -6.129 5.699 6.987 1.00 98.19 182 THR A N 1
ATOM 1339 C CA . THR A 1 182 ? -4.942 6.541 7.159 1.00 98.19 182 THR A CA 1
ATOM 1340 C C . THR A 1 182 ? -4.024 6.342 5.959 1.00 98.19 182 THR A C 1
ATOM 1342 O O . THR A 1 182 ? -3.377 5.302 5.846 1.00 98.19 182 THR A O 1
ATOM 1345 N N . VAL A 1 183 ? -3.965 7.317 5.052 1.00 98.62 183 VAL A N 1
ATOM 1346 C CA . VAL A 1 183 ? -3.100 7.255 3.859 1.00 98.62 183 VAL A CA 1
ATOM 1347 C C . VAL A 1 183 ? -1.626 7.336 4.262 1.00 98.62 183 VAL A C 1
ATOM 1349 O O . VAL A 1 183 ? -1.264 8.103 5.150 1.00 98.62 183 VAL A O 1
ATOM 1352 N N . GLN A 1 184 ? -0.773 6.540 3.617 1.00 98.38 184 GLN A N 1
ATOM 1353 C CA . GLN A 1 184 ? 0.662 6.442 3.893 1.00 98.38 184 GLN A CA 1
ATOM 1354 C C . GLN A 1 184 ? 1.475 6.429 2.598 1.00 98.38 184 GLN A C 1
ATOM 1356 O O . GLN A 1 184 ? 0.983 6.017 1.543 1.00 98.38 184 GLN A O 1
ATOM 1361 N N . TYR A 1 185 ? 2.748 6.803 2.692 1.00 98.25 185 TYR A N 1
ATOM 1362 C CA . TYR A 1 185 ? 3.706 6.537 1.624 1.00 98.25 185 TYR A CA 1
ATOM 1363 C C . TYR A 1 185 ? 4.120 5.064 1.665 1.00 98.25 185 TYR A C 1
ATOM 1365 O O . TYR A 1 185 ? 4.570 4.564 2.697 1.00 98.25 185 TYR A O 1
ATOM 1373 N N . GLY A 1 186 ? 3.994 4.365 0.541 1.00 97.44 186 GLY A N 1
ATOM 1374 C CA . GLY A 1 186 ? 4.343 2.956 0.406 1.00 97.44 186 GLY A CA 1
ATOM 1375 C C . GLY A 1 186 ? 5.506 2.654 -0.539 1.00 97.44 186 GLY A C 1
ATOM 1376 O O . GLY A 1 186 ? 5.258 1.973 -1.533 1.00 97.44 186 GLY A O 1
ATOM 1377 N N . PRO A 1 187 ? 6.757 3.107 -0.315 1.00 96.25 187 PRO A N 1
ATOM 1378 C CA . PRO A 1 187 ? 7.885 2.628 -1.116 1.00 96.25 187 PRO A CA 1
ATOM 1379 C C . PRO A 1 187 ? 7.898 1.097 -1.151 1.00 96.25 187 PRO A C 1
ATOM 1381 O O . PRO A 1 187 ? 7.808 0.450 -0.108 1.00 96.25 187 PRO A O 1
ATOM 1384 N N . THR A 1 188 ? 7.964 0.508 -2.344 1.00 93.31 188 THR A N 1
ATOM 1385 C CA . THR A 1 188 ? 7.721 -0.935 -2.492 1.00 93.31 188 THR A CA 1
ATOM 1386 C C . THR A 1 188 ? 8.829 -1.745 -1.819 1.00 93.31 188 THR A C 1
ATOM 1388 O O . THR A 1 188 ? 8.529 -2.674 -1.075 1.00 93.31 188 THR A O 1
ATOM 1391 N N . ALA A 1 189 ? 10.093 -1.387 -2.064 1.00 91.31 189 ALA A N 1
ATOM 1392 C CA . ALA A 1 189 ? 11.286 -1.848 -1.348 1.00 91.31 189 ALA A CA 1
ATOM 1393 C C . ALA A 1 189 ? 12.522 -1.092 -1.869 1.00 91.31 189 ALA A C 1
ATOM 1395 O O . ALA A 1 189 ? 12.487 -0.504 -2.953 1.00 91.31 189 ALA A O 1
ATOM 1396 N N . VAL A 1 190 ? 13.646 -1.179 -1.156 1.00 90.44 190 VAL A N 1
ATOM 1397 C CA . VAL A 1 190 ? 14.906 -0.488 -1.504 1.00 90.44 190 VAL A CA 1
ATOM 1398 C C . VAL A 1 190 ? 15.454 -0.825 -2.898 1.00 90.44 190 VAL A C 1
ATOM 1400 O O . VAL A 1 190 ? 16.077 0.021 -3.533 1.00 90.44 190 VAL A O 1
ATOM 1403 N N . GLN A 1 191 ? 15.190 -2.025 -3.415 1.00 90.62 191 GLN A N 1
ATOM 1404 C CA . GLN A 1 191 ? 15.611 -2.436 -4.759 1.00 90.62 191 GLN A CA 1
ATOM 1405 C C . GLN A 1 191 ? 14.777 -1.835 -5.896 1.00 90.62 191 GLN A C 1
ATOM 1407 O O . GLN A 1 191 ? 15.251 -1.752 -7.028 1.00 90.62 191 GLN A O 1
ATOM 1412 N N . TRP A 1 192 ? 13.560 -1.375 -5.602 1.00 93.12 192 TRP A N 1
ATOM 1413 C CA . TRP A 1 192 ? 12.641 -0.785 -6.583 1.00 93.12 192 TRP A CA 1
ATOM 1414 C C . TRP A 1 192 ? 12.493 0.733 -6.435 1.00 93.12 192 TRP A C 1
ATOM 1416 O O . TRP A 1 192 ? 11.790 1.367 -7.223 1.00 93.12 192 TRP A O 1
ATOM 1426 N N . CYS A 1 193 ? 13.159 1.318 -5.441 1.00 94.00 193 CYS A N 1
ATOM 1427 C CA . CYS A 1 193 ? 13.101 2.740 -5.142 1.00 94.00 193 CYS A CA 1
ATOM 1428 C C . CYS A 1 193 ? 14.504 3.353 -5.193 1.00 94.00 193 CYS A C 1
ATOM 1430 O O . CYS A 1 193 ? 15.436 2.884 -4.538 1.00 94.00 193 CYS A O 1
ATOM 1432 N N . GLY A 1 194 ? 14.666 4.412 -5.976 1.00 92.25 194 GLY A N 1
ATOM 1433 C CA . GLY A 1 194 ? 15.877 5.205 -6.033 1.00 92.25 194 GLY A CA 1
ATOM 1434 C C . GLY A 1 194 ? 16.085 6.068 -4.804 1.00 92.25 194 GLY A C 1
ATOM 1435 O O . GLY A 1 194 ? 15.136 6.446 -4.123 1.00 92.25 194 GLY A O 1
ATOM 1436 N N . THR A 1 195 ? 17.346 6.427 -4.550 1.00 92.06 195 THR A N 1
ATOM 1437 C CA . THR A 1 195 ? 17.702 7.377 -3.488 1.00 92.06 195 THR A CA 1
ATOM 1438 C C . THR A 1 195 ? 16.891 8.673 -3.587 1.00 92.06 195 THR A C 1
ATOM 1440 O O . THR A 1 195 ? 16.304 9.041 -2.574 1.00 92.06 195 THR A O 1
ATOM 1443 N N . PRO A 1 196 ? 16.726 9.306 -4.774 1.00 94.88 196 PRO A N 1
ATOM 1444 C CA . PRO A 1 196 ? 15.905 10.512 -4.877 1.00 94.88 196 PRO A CA 1
ATOM 1445 C C . PRO A 1 196 ? 14.443 10.298 -4.464 1.00 94.88 196 PRO A C 1
ATOM 1447 O O . PRO A 1 196 ? 13.859 11.164 -3.821 1.00 94.88 196 PRO A O 1
ATOM 1450 N N . LEU A 1 197 ? 13.844 9.145 -4.794 1.00 96.56 197 LEU A N 1
ATOM 1451 C CA . LEU A 1 197 ? 12.480 8.815 -4.371 1.00 96.56 197 LEU A CA 1
ATOM 1452 C C . LEU A 1 197 ? 12.393 8.628 -2.852 1.00 96.56 197 LEU A C 1
ATOM 1454 O O . LEU A 1 197 ? 11.486 9.166 -2.222 1.00 96.56 197 LEU A O 1
ATOM 1458 N N . LEU A 1 198 ? 13.332 7.885 -2.262 1.00 94.56 198 LEU A N 1
ATOM 1459 C CA . LEU A 1 198 ? 13.355 7.622 -0.821 1.00 94.56 198 LEU A CA 1
ATOM 1460 C C . LEU A 1 198 ? 13.589 8.903 -0.006 1.00 94.56 198 LEU A C 1
ATOM 1462 O O . LEU A 1 198 ? 12.911 9.113 0.997 1.00 94.56 198 LEU A O 1
ATOM 1466 N N . GLU A 1 199 ? 14.487 9.783 -0.451 1.00 94.56 199 GLU A N 1
ATOM 1467 C CA . GLU A 1 199 ? 14.716 11.095 0.169 1.00 94.56 199 GLU A CA 1
ATOM 1468 C C . GLU A 1 199 ? 13.487 12.003 0.052 1.00 94.56 199 GLU A C 1
ATOM 1470 O O . GLU A 1 199 ? 13.112 12.663 1.024 1.00 94.56 199 GLU A O 1
ATOM 1475 N N . ALA A 1 200 ? 12.820 12.004 -1.108 1.00 97.31 200 ALA A N 1
ATOM 1476 C CA . ALA A 1 200 ? 11.594 12.768 -1.310 1.00 97.31 200 ALA A CA 1
ATOM 1477 C C . ALA A 1 200 ? 10.462 12.279 -0.393 1.00 97.31 200 ALA A C 1
ATOM 1479 O O . ALA A 1 200 ? 9.792 13.098 0.231 1.00 97.31 200 ALA A O 1
ATOM 1480 N N . VAL A 1 201 ? 10.291 10.959 -0.243 1.00 96.75 201 VAL A N 1
ATOM 1481 C CA . VAL A 1 201 ? 9.330 10.365 0.704 1.00 96.75 201 VAL A CA 1
ATOM 1482 C C . VAL A 1 201 ? 9.680 10.722 2.147 1.00 96.75 201 VAL A C 1
ATOM 1484 O O . VAL A 1 201 ? 8.791 11.094 2.907 1.00 96.75 201 VAL A O 1
ATOM 1487 N N . ALA A 1 202 ? 10.956 10.643 2.534 1.00 93.19 202 ALA A N 1
ATOM 1488 C CA . ALA A 1 202 ? 11.391 10.985 3.886 1.00 93.19 202 ALA A CA 1
ATOM 1489 C C . ALA A 1 202 ? 11.099 12.455 4.222 1.00 93.19 202 ALA A C 1
ATOM 1491 O O . ALA A 1 202 ? 10.533 12.739 5.278 1.00 93.19 202 ALA A O 1
ATOM 1492 N N . ARG A 1 203 ? 11.417 13.381 3.306 1.00 97.00 203 ARG A N 1
ATOM 1493 C CA . ARG A 1 203 ? 11.088 14.804 3.460 1.00 97.00 203 ARG A CA 1
ATOM 1494 C C . ARG A 1 203 ? 9.577 15.015 3.533 1.00 97.00 203 ARG A C 1
ATOM 1496 O O . ARG A 1 203 ? 9.102 15.613 4.487 1.00 97.00 203 ARG A O 1
ATOM 1503 N N . ALA A 1 204 ? 8.818 14.459 2.592 1.00 96.50 204 ALA A N 1
ATOM 1504 C CA . ALA A 1 204 ? 7.369 14.628 2.558 1.00 96.50 204 ALA A CA 1
ATOM 1505 C C . ALA A 1 204 ? 6.674 14.034 3.799 1.00 96.50 204 ALA A C 1
ATOM 1507 O O . ALA A 1 204 ? 5.688 14.587 4.282 1.00 96.50 204 ALA A O 1
ATOM 1508 N N . SER A 1 205 ? 7.183 12.928 4.349 1.00 95.56 205 SER A N 1
ATOM 1509 C CA . SER A 1 205 ? 6.724 12.362 5.623 1.00 95.56 205 SER A CA 1
ATOM 1510 C C . SER A 1 205 ? 7.025 13.284 6.803 1.00 95.56 205 SER A C 1
ATOM 1512 O O . SER A 1 205 ? 6.129 13.534 7.606 1.00 95.56 205 SER A O 1
ATOM 1514 N N . ALA A 1 206 ? 8.235 13.847 6.877 1.00 93.19 206 ALA A N 1
ATOM 1515 C CA . ALA A 1 206 ? 8.599 14.813 7.913 1.00 93.19 206 ALA A CA 1
ATOM 1516 C C . ALA A 1 206 ? 7.753 16.098 7.848 1.00 93.19 206 ALA A C 1
ATOM 1518 O O . ALA A 1 206 ? 7.316 16.587 8.886 1.00 93.19 206 ALA A O 1
ATOM 1519 N N . ASP A 1 207 ? 7.477 16.600 6.642 1.00 95.69 207 ASP A N 1
ATOM 1520 C CA . ASP A 1 207 ? 6.729 17.843 6.425 1.00 95.69 207 ASP A CA 1
ATOM 1521 C C . ASP A 1 207 ? 5.228 17.694 6.739 1.00 95.69 207 ASP A C 1
ATOM 1523 O O . ASP A 1 207 ? 4.594 18.628 7.224 1.00 95.69 207 ASP A O 1
ATOM 1527 N N . THR A 1 208 ? 4.645 16.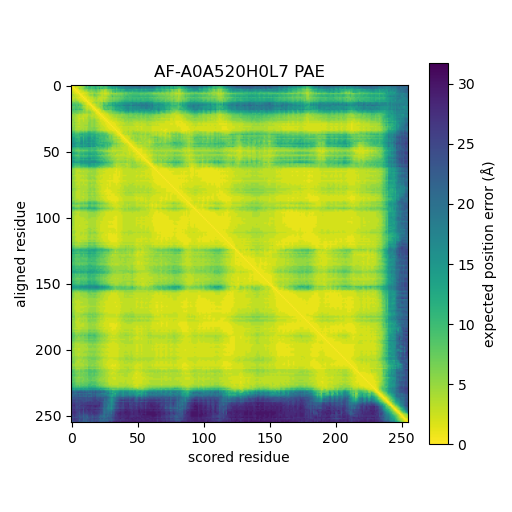520 6.467 1.00 94.06 208 THR A N 1
ATOM 1528 C CA . THR A 1 208 ? 3.188 16.289 6.582 1.00 94.06 208 THR A CA 1
ATOM 1529 C C . THR A 1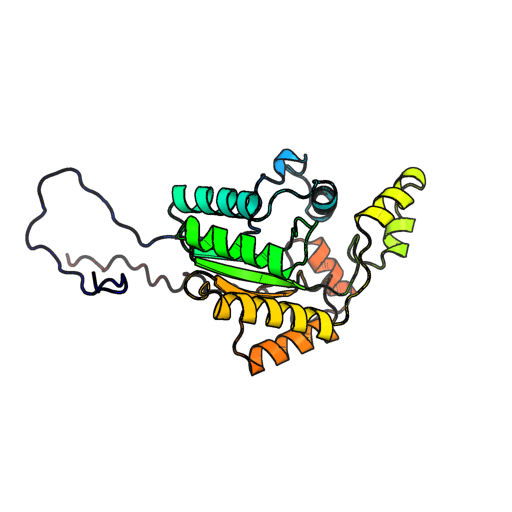 208 ? 2.776 15.465 7.800 1.00 94.06 208 THR A C 1
ATOM 1531 O O . THR A 1 208 ? 1.591 15.381 8.116 1.00 94.06 208 THR A O 1
ATOM 1534 N N . GLY A 1 209 ? 3.722 14.790 8.457 1.00 92.12 209 GLY A N 1
ATOM 1535 C CA . GLY A 1 209 ? 3.447 13.774 9.477 1.00 92.12 209 GLY A CA 1
ATOM 1536 C C . GLY A 1 209 ? 2.853 12.471 8.923 1.00 92.12 209 GLY A C 1
ATOM 1537 O O . GLY A 1 209 ? 2.493 11.582 9.697 1.00 92.12 209 GLY A O 1
ATOM 1538 N N . ARG A 1 210 ? 2.731 12.326 7.594 1.00 95.94 210 ARG A N 1
ATOM 1539 C CA . ARG A 1 210 ? 2.146 11.137 6.965 1.00 95.94 210 ARG A CA 1
ATOM 1540 C C . ARG A 1 210 ? 3.077 9.924 7.132 1.00 95.94 210 ARG A C 1
ATOM 1542 O O . ARG A 1 210 ? 4.254 10.030 6.771 1.00 95.94 210 ARG A O 1
ATOM 1549 N N . PRO A 1 211 ? 2.590 8.770 7.631 1.00 95.75 211 PRO A N 1
ATOM 1550 C CA . PRO A 1 211 ? 3.443 7.609 7.880 1.00 95.75 211 PRO A CA 1
ATOM 1551 C C . PRO A 1 211 ? 4.014 6.980 6.604 1.00 95.75 211 PRO A C 1
ATOM 1553 O O . PRO A 1 211 ? 3.514 7.196 5.496 1.00 95.75 211 PRO A O 1
ATOM 1556 N N . VAL A 1 212 ? 5.037 6.144 6.788 1.00 95.75 212 VAL A N 1
ATOM 1557 C CA . VAL A 1 212 ? 5.697 5.373 5.727 1.00 95.75 212 VAL A CA 1
ATOM 1558 C C . VAL A 1 212 ? 5.649 3.887 6.080 1.00 95.75 212 VAL A C 1
ATOM 1560 O O . VAL A 1 212 ? 5.987 3.510 7.202 1.00 95.75 212 VAL A O 1
ATOM 1563 N N . HIS A 1 213 ? 5.299 3.035 5.114 1.00 94.81 213 HIS A N 1
ATOM 1564 C CA . HIS A 1 213 ? 5.401 1.576 5.233 1.00 94.81 213 HIS A CA 1
ATOM 1565 C C . HIS A 1 213 ? 6.114 0.997 4.014 1.00 94.81 213 HIS A C 1
ATOM 1567 O O . HIS A 1 213 ? 5.680 1.219 2.889 1.00 94.81 213 HIS A O 1
ATOM 1573 N N . MET A 1 214 ? 7.173 0.214 4.214 1.00 93.19 214 MET A N 1
ATOM 1574 C CA . MET A 1 214 ? 8.004 -0.325 3.131 1.00 93.19 214 MET A CA 1
ATOM 1575 C C . MET A 1 214 ? 8.470 -1.748 3.461 1.00 93.19 214 MET A C 1
ATOM 1577 O O . MET A 1 214 ? 8.756 -2.049 4.620 1.00 93.19 214 MET A O 1
ATOM 1581 N N . HIS A 1 215 ? 8.581 -2.621 2.453 1.00 92.62 215 HIS A N 1
ATOM 1582 C CA . HIS A 1 215 ? 9.252 -3.915 2.627 1.00 92.62 215 HIS A CA 1
ATOM 1583 C C . HIS A 1 215 ? 10.765 -3.746 2.706 1.00 92.62 215 HIS A C 1
ATOM 1585 O O . HIS A 1 215 ? 11.353 -2.926 1.997 1.00 92.62 215 HIS A O 1
ATOM 1591 N N . LEU A 1 216 ? 11.414 -4.581 3.513 1.00 89.38 216 LEU A N 1
ATOM 1592 C CA . LEU A 1 216 ? 12.851 -4.496 3.706 1.00 89.38 216 LEU A CA 1
ATOM 1593 C C . LEU A 1 216 ? 13.476 -5.875 3.900 1.00 89.38 216 LEU A C 1
ATOM 1595 O O . LEU A 1 216 ? 13.170 -6.548 4.878 1.00 89.38 216 LEU A O 1
ATOM 1599 N N . LEU A 1 217 ? 14.383 -6.249 2.991 1.00 88.00 217 LEU A N 1
ATOM 1600 C CA . LEU A 1 217 ? 15.218 -7.453 3.089 1.00 88.00 217 LEU A CA 1
ATOM 1601 C C . LEU A 1 217 ? 14.417 -8.742 3.372 1.00 88.00 217 LEU A C 1
ATOM 1603 O O . LEU A 1 217 ? 14.769 -9.526 4.251 1.00 88.00 217 LEU A O 1
ATOM 1607 N N . GLU A 1 218 ? 13.343 -8.968 2.613 1.00 88.62 218 GLU A N 1
ATOM 1608 C CA . GLU A 1 218 ? 12.474 -10.148 2.725 1.00 88.62 218 GLU A CA 1
ATOM 1609 C C . GLU A 1 218 ? 13.206 -11.444 2.341 1.00 88.62 218 GLU A C 1
ATOM 1611 O O . GLU A 1 218 ? 12.926 -12.511 2.887 1.00 88.62 218 GLU A O 1
ATOM 1616 N N . THR A 1 219 ? 14.168 -11.361 1.416 1.00 89.94 219 THR A N 1
ATOM 1617 C CA . THR A 1 219 ? 14.926 -12.517 0.921 1.00 89.94 219 THR A CA 1
ATOM 1618 C C . THR A 1 219 ? 16.433 -12.316 1.036 1.00 89.94 219 THR A C 1
ATOM 1620 O O . THR A 1 219 ? 16.946 -11.195 1.060 1.00 89.94 219 THR A O 1
ATOM 1623 N N . ARG A 1 220 ? 17.179 -13.432 1.038 1.00 90.69 220 ARG A N 1
ATOM 1624 C CA . ARG A 1 220 ? 18.647 -13.403 0.917 1.00 90.69 220 ARG A CA 1
ATOM 1625 C C . ARG A 1 220 ? 19.092 -12.706 -0.371 1.00 90.69 220 ARG A C 1
ATOM 1627 O O . ARG A 1 220 ? 20.034 -11.933 -0.328 1.00 90.69 220 ARG A O 1
ATOM 1634 N N . HIS A 1 221 ? 18.365 -12.880 -1.475 1.00 90.94 221 HIS A N 1
ATOM 1635 C CA . HIS A 1 221 ? 18.681 -12.209 -2.738 1.00 90.94 221 HIS A CA 1
ATOM 1636 C C . HIS A 1 221 ? 18.566 -10.684 -2.643 1.00 90.94 221 HIS A C 1
ATOM 1638 O O . HIS A 1 221 ? 19.389 -9.974 -3.214 1.00 90.94 221 HIS A O 1
ATOM 1644 N N . GLN A 1 222 ? 17.596 -10.167 -1.883 1.00 90.75 222 GLN A N 1
ATOM 1645 C CA . GLN A 1 222 ? 17.505 -8.732 -1.598 1.00 90.75 222 GLN A CA 1
ATOM 1646 C C . GLN A 1 222 ? 18.668 -8.246 -0.726 1.00 90.75 222 GLN A C 1
ATOM 1648 O O . GLN A 1 222 ? 19.164 -7.138 -0.933 1.00 90.75 222 GLN A O 1
ATOM 1653 N N . ARG A 1 223 ? 19.133 -9.066 0.228 1.00 90.00 223 ARG A N 1
ATOM 1654 C CA . ARG A 1 223 ? 20.330 -8.764 1.026 1.00 90.00 223 ARG A CA 1
ATOM 1655 C C . ARG A 1 223 ? 21.582 -8.701 0.156 1.00 90.00 223 ARG A C 1
ATOM 1657 O O . ARG A 1 223 ? 22.268 -7.683 0.201 1.00 90.00 223 ARG A O 1
ATOM 1664 N N . ASP A 1 224 ? 21.815 -9.728 -0.654 1.00 92.12 224 ASP A N 1
ATOM 1665 C CA . ASP A 1 224 ? 22.965 -9.825 -1.556 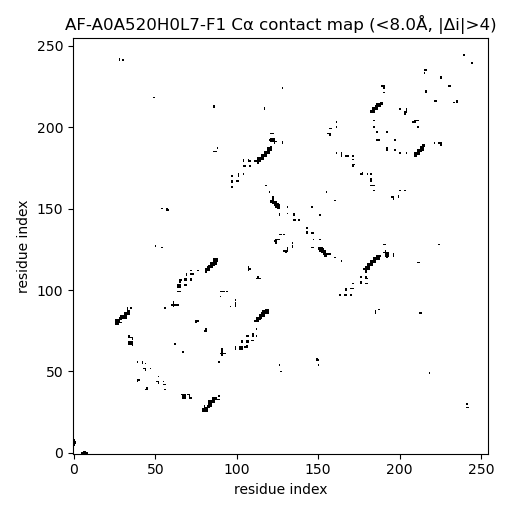1.00 92.12 224 ASP A CA 1
ATOM 1666 C C . ASP A 1 224 ? 22.973 -8.667 -2.563 1.00 92.12 224 ASP A C 1
ATOM 1668 O O . ASP A 1 224 ? 24.003 -8.028 -2.781 1.00 92.12 224 ASP A O 1
ATOM 1672 N N . TRP A 1 225 ? 21.805 -8.336 -3.126 1.00 92.00 225 TRP A N 1
ATOM 1673 C CA . TRP A 1 225 ? 21.642 -7.162 -3.981 1.00 92.00 225 TRP A CA 1
ATOM 1674 C C . TRP A 1 225 ? 22.008 -5.872 -3.241 1.00 92.00 225 TRP A C 1
ATOM 1676 O O . TRP A 1 225 ? 22.767 -5.062 -3.768 1.00 92.00 225 TRP A O 1
ATOM 1686 N N . ALA A 1 226 ? 21.503 -5.681 -2.017 1.00 90.81 226 ALA A N 1
ATOM 1687 C CA . ALA A 1 226 ? 21.759 -4.471 -1.241 1.00 90.81 226 ALA A CA 1
ATOM 1688 C C . ALA A 1 226 ? 23.250 -4.314 -0.901 1.00 90.81 226 ALA A C 1
ATOM 1690 O O . ALA A 1 226 ? 23.762 -3.198 -0.954 1.00 90.81 226 ALA A O 1
ATOM 1691 N N . ASP A 1 227 ? 23.947 -5.412 -0.588 1.00 90.62 227 ASP A N 1
ATOM 1692 C CA . ASP A 1 227 ? 25.403 -5.417 -0.391 1.00 90.62 227 ASP A CA 1
ATOM 1693 C C . ASP A 1 227 ? 26.148 -5.023 -1.666 1.00 90.62 227 ASP A C 1
ATOM 1695 O O . ASP A 1 227 ? 26.975 -4.112 -1.641 1.00 90.62 227 ASP A O 1
ATOM 1699 N N . ALA A 1 228 ? 25.821 -5.660 -2.792 1.00 91.50 228 ALA A N 1
ATOM 1700 C CA . ALA A 1 228 ? 26.465 -5.390 -4.073 1.00 91.50 228 ALA A CA 1
ATOM 1701 C C . ALA A 1 228 ? 26.222 -3.953 -4.566 1.00 91.50 228 ALA A C 1
ATOM 1703 O O . ALA A 1 228 ? 27.120 -3.325 -5.124 1.00 91.50 228 ALA A O 1
ATOM 1704 N N . ALA A 1 229 ? 25.025 -3.413 -4.329 1.00 88.19 229 ALA A N 1
ATOM 1705 C CA . ALA A 1 229 ? 24.658 -2.040 -4.664 1.00 88.19 229 ALA A CA 1
ATOM 1706 C C . ALA A 1 229 ? 25.193 -1.002 -3.656 1.00 88.19 229 ALA A C 1
ATOM 1708 O O . ALA A 1 229 ? 24.965 0.195 -3.832 1.00 88.19 229 ALA A O 1
ATOM 1709 N N . GLY A 1 230 ? 25.891 -1.435 -2.597 1.00 85.31 230 GLY A N 1
ATOM 1710 C CA . GLY A 1 230 ? 26.454 -0.551 -1.577 1.00 85.31 230 GLY A CA 1
ATOM 1711 C C . GLY A 1 230 ? 25.396 0.194 -0.758 1.00 85.31 230 GLY A C 1
ATOM 1712 O O . GLY A 1 230 ? 25.673 1.276 -0.234 1.00 85.31 230 GLY A O 1
ATOM 1713 N N . VAL A 1 231 ? 24.180 -0.350 -0.652 1.00 82.88 231 VAL A N 1
ATOM 1714 C CA . VAL A 1 231 ? 23.099 0.265 0.122 1.00 82.88 231 VAL A CA 1
ATOM 1715 C C . VAL A 1 231 ? 23.425 0.127 1.609 1.00 82.88 231 VAL A C 1
ATOM 1717 O O . VAL A 1 231 ? 23.508 -0.974 2.151 1.00 82.88 231 VAL A O 1
ATOM 1720 N N . ARG A 1 232 ? 23.619 1.263 2.281 1.00 74.56 232 ARG A N 1
ATOM 1721 C CA . ARG A 1 232 ? 23.927 1.342 3.718 1.00 74.56 232 ARG A CA 1
ATOM 1722 C C . ARG A 1 232 ? 22.718 1.832 4.506 1.00 74.56 232 ARG A C 1
ATOM 1724 O O . ARG A 1 232 ? 21.829 2.465 3.951 1.00 74.56 232 ARG A O 1
ATOM 1731 N N . GLY A 1 233 ? 22.698 1.555 5.810 1.00 66.81 233 GLY A N 1
ATOM 1732 C CA . GLY A 1 233 ? 21.625 2.019 6.702 1.00 66.81 233 GLY A CA 1
ATOM 1733 C C . GLY A 1 233 ? 20.304 1.260 6.553 1.00 66.81 233 GLY A C 1
ATOM 1734 O O . GLY A 1 233 ? 19.305 1.655 7.143 1.00 66.81 233 GLY A O 1
ATOM 1735 N N . VAL A 1 234 ? 20.294 0.159 5.798 1.00 64.69 234 VAL A N 1
ATOM 1736 C CA . VAL A 1 234 ? 19.152 -0.752 5.712 1.00 64.69 234 VAL A CA 1
ATOM 1737 C C . VAL A 1 234 ? 19.160 -1.646 6.943 1.00 64.69 234 VAL A C 1
ATOM 1739 O O . VAL A 1 234 ? 19.758 -2.720 6.953 1.00 64.69 234 VAL A O 1
ATOM 1742 N N . THR A 1 235 ? 18.533 -1.178 8.011 1.00 58.41 235 THR A N 1
ATOM 1743 C CA . THR A 1 235 ? 18.309 -1.967 9.220 1.00 58.41 235 THR A CA 1
ATOM 1744 C C . THR A 1 235 ? 16.855 -2.399 9.275 1.00 58.41 235 THR A C 1
ATOM 1746 O O . THR A 1 235 ? 15.950 -1.631 8.957 1.00 58.41 235 THR A O 1
ATOM 1749 N N . VAL A 1 236 ? 16.615 -3.647 9.682 1.00 52.97 236 VAL A N 1
ATOM 1750 C CA . VAL A 1 236 ? 15.260 -4.113 9.988 1.00 52.97 236 VAL A CA 1
ATOM 1751 C C . VAL A 1 236 ? 14.763 -3.316 11.193 1.00 52.97 236 VAL A C 1
ATOM 1753 O O . VAL A 1 236 ? 15.108 -3.613 12.335 1.00 52.97 236 VAL A O 1
ATOM 1756 N N . ALA A 1 237 ? 13.975 -2.275 10.939 1.00 41.41 237 ALA A N 1
ATOM 1757 C CA . ALA A 1 237 ? 13.223 -1.591 11.973 1.00 41.41 237 ALA A CA 1
ATOM 1758 C C . ALA A 1 237 ? 11.942 -2.393 12.205 1.00 41.41 237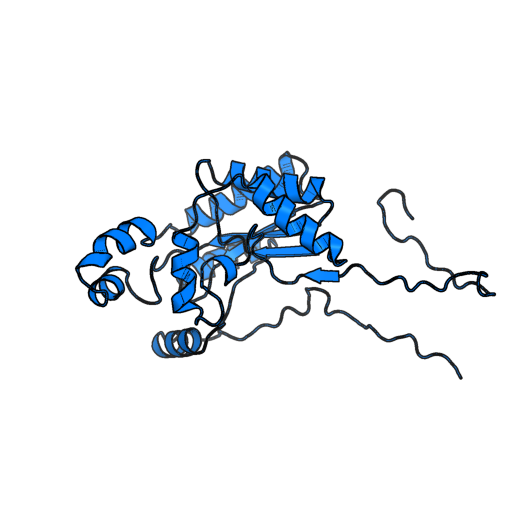 ALA A C 1
ATOM 1760 O O . ALA A 1 237 ? 11.007 -2.354 11.405 1.00 41.41 237 ALA A O 1
ATOM 1761 N N . VAL A 1 238 ? 11.909 -3.165 13.289 1.00 38.97 238 VAL A N 1
ATOM 1762 C CA . VAL A 1 238 ? 10.663 -3.789 13.730 1.00 38.97 238 VAL A CA 1
ATOM 1763 C C . VAL A 1 238 ? 9.749 -2.654 14.176 1.00 38.97 238 VAL A C 1
ATOM 1765 O O . VAL A 1 238 ? 10.060 -1.940 15.129 1.00 38.97 238 VAL A O 1
ATOM 1768 N N . ASN A 1 239 ? 8.642 -2.453 13.466 1.00 38.09 239 ASN A N 1
ATOM 1769 C CA . ASN A 1 239 ? 7.631 -1.499 13.881 1.00 38.09 239 ASN A CA 1
ATOM 1770 C C . ASN A 1 239 ? 6.980 -2.009 15.180 1.00 38.09 239 ASN A C 1
ATOM 1772 O O . ASN A 1 239 ? 6.066 -2.827 15.154 1.00 38.09 239 ASN A O 1
ATOM 1776 N N . THR A 1 240 ? 7.452 -1.537 16.332 1.00 38.91 240 THR A N 1
ATOM 1777 C CA . THR A 1 240 ? 6.826 -1.827 17.632 1.00 38.91 240 THR A CA 1
ATOM 1778 C C . THR A 1 240 ? 5.545 -1.016 17.854 1.00 38.91 240 THR A C 1
ATOM 1780 O O . THR A 1 240 ? 4.791 -1.308 18.782 1.00 38.91 240 THR A O 1
ATOM 1783 N N . SER A 1 241 ? 5.250 -0.039 16.984 1.00 40.88 241 SER A N 1
ATOM 1784 C CA . SER A 1 241 ? 4.039 0.790 17.040 1.00 40.88 241 SER A CA 1
ATOM 1785 C C . SER A 1 241 ? 2.807 0.138 16.401 1.00 40.88 241 SER A C 1
ATOM 1787 O O . SER A 1 241 ? 1.688 0.555 16.689 1.00 40.88 241 SER A O 1
ATOM 1789 N N . SER A 1 242 ? 2.961 -0.949 15.631 1.00 39.09 242 SER A N 1
ATOM 1790 C CA . SER A 1 242 ? 1.835 -1.822 15.280 1.00 39.09 242 SER A CA 1
ATOM 1791 C C . SER A 1 242 ? 1.537 -2.760 16.454 1.00 39.09 242 SER A C 1
ATOM 1793 O O . SER A 1 242 ? 2.010 -3.891 16.501 1.00 39.09 242 SER A O 1
ATOM 1795 N N . ASN A 1 243 ? 0.798 -2.269 17.448 1.00 38.94 243 ASN A N 1
ATOM 1796 C CA . ASN A 1 243 ? 0.211 -3.038 18.557 1.00 38.94 243 ASN A CA 1
ATOM 1797 C C . ASN A 1 243 ? 1.154 -3.872 19.455 1.00 38.94 243 ASN A C 1
ATOM 1799 O O . ASN A 1 243 ? 0.662 -4.589 20.323 1.00 38.94 243 ASN A O 1
ATOM 1803 N N . LEU A 1 244 ? 2.481 -3.748 19.346 1.00 37.59 244 LEU A N 1
ATOM 1804 C CA . LEU A 1 244 ? 3.443 -4.376 20.269 1.00 37.59 244 LEU A CA 1
ATOM 1805 C C . LEU A 1 244 ? 3.947 -3.426 21.366 1.00 37.59 244 LEU A C 1
ATOM 1807 O O . LEU A 1 244 ? 4.877 -3.746 22.098 1.00 37.59 244 LEU A O 1
ATOM 1811 N N . GLY A 1 245 ? 3.221 -2.333 21.600 1.00 33.09 245 GLY A N 1
ATOM 1812 C CA . GLY A 1 245 ? 3.088 -1.738 22.930 1.00 33.09 245 GLY A CA 1
ATOM 1813 C C . GLY A 1 245 ? 2.207 -2.574 23.871 1.00 33.09 245 GLY A C 1
ATOM 1814 O O . GLY A 1 245 ? 1.617 -2.020 24.797 1.00 33.09 245 GLY A O 1
ATOM 1815 N N . LEU A 1 246 ? 2.076 -3.891 23.648 1.00 32.84 246 LEU A N 1
ATOM 1816 C CA . LEU A 1 246 ? 1.534 -4.809 24.641 1.00 32.84 246 LEU A CA 1
ATOM 1817 C C . LEU A 1 246 ? 2.488 -4.812 25.841 1.00 32.84 246 LEU A C 1
ATOM 1819 O O . LEU A 1 246 ? 3.339 -5.681 25.998 1.00 32.84 246 LEU A O 1
ATOM 1823 N N . LYS A 1 247 ? 2.224 -3.913 26.788 1.00 29.78 247 LYS A N 1
ATOM 1824 C CA . LYS A 1 247 ? 2.241 -4.292 28.200 1.00 29.78 247 LYS A CA 1
ATOM 1825 C C . LYS A 1 247 ? 1.105 -5.296 28.451 1.00 29.78 247 LYS A C 1
ATOM 1827 O O . LYS A 1 247 ? 0.255 -5.055 29.301 1.00 29.78 247 LYS A O 1
ATOM 1832 N N . SER A 1 248 ? 1.052 -6.416 27.718 1.00 37.72 248 SER A N 1
ATOM 1833 C CA . SER A 1 248 ? 0.225 -7.559 28.107 1.00 37.72 248 SER A CA 1
ATOM 1834 C C . SER A 1 248 ? 0.902 -8.248 29.284 1.00 37.72 248 SER A C 1
ATOM 1836 O O . SER A 1 248 ? 1.412 -9.360 29.181 1.00 37.72 248 SER A O 1
ATOM 1838 N N . GLY A 1 249 ? 0.948 -7.549 30.410 1.00 32.78 249 GLY A N 1
ATOM 1839 C CA . GLY A 1 249 ? 0.897 -8.217 31.686 1.00 32.78 249 GLY A CA 1
ATOM 1840 C C . GLY A 1 249 ? -0.567 -8.544 31.912 1.00 32.78 249 GLY A C 1
ATOM 1841 O O . GLY A 1 249 ? -1.399 -7.643 31.995 1.00 32.78 249 GLY A O 1
ATOM 1842 N N . ILE A 1 250 ? -0.886 -9.829 32.033 1.00 37.72 250 ILE A N 1
ATOM 1843 C CA . ILE A 1 250 ? -1.893 -10.216 33.021 1.00 37.72 250 ILE A CA 1
ATOM 1844 C C . ILE A 1 250 ? -1.509 -9.440 34.287 1.00 37.72 250 ILE A C 1
ATOM 1846 O O . ILE A 1 250 ? -0.349 -9.514 34.702 1.00 37.72 250 ILE A O 1
ATOM 1850 N N . ALA A 1 251 ? -2.412 -8.615 34.826 1.00 34.88 251 ALA A N 1
ATOM 1851 C CA . ALA A 1 251 ? -2.154 -7.984 36.115 1.00 34.88 251 ALA A CA 1
ATOM 1852 C C . ALA A 1 251 ? -1.760 -9.107 37.088 1.00 34.88 251 ALA A C 1
ATOM 1854 O O . ALA A 1 251 ? -2.475 -10.114 37.108 1.00 34.88 251 ALA A O 1
ATOM 1855 N N . PRO A 1 252 ? -0.629 -9.012 37.816 1.00 37.88 252 PRO A N 1
ATOM 1856 C CA . PRO A 1 252 ? -0.296 -10.031 38.797 1.00 37.88 252 PRO A CA 1
ATOM 1857 C C . PRO A 1 252 ? -1.504 -10.173 39.720 1.00 37.88 252 PRO A C 1
ATOM 1859 O O . PRO A 1 252 ? -1.946 -9.195 40.325 1.00 37.88 252 PRO A O 1
ATOM 1862 N N . LEU A 1 253 ? -2.092 -11.368 39.737 1.00 35.47 253 LEU A N 1
ATOM 1863 C CA . LEU A 1 253 ? -3.100 -11.701 40.727 1.00 35.47 253 LEU A CA 1
ATOM 1864 C C . LEU A 1 253 ? -2.382 -11.634 42.082 1.00 35.47 253 LEU A C 1
ATOM 1866 O O . LEU A 1 253 ? -1.329 -12.263 42.212 1.00 35.47 253 LEU A O 1
ATOM 1870 N N . PRO A 1 254 ? -2.879 -10.854 43.054 1.00 42.56 254 PRO A N 1
ATOM 1871 C CA . PRO A 1 254 ? -2.426 -11.003 44.427 1.00 42.56 254 PRO A CA 1
ATOM 1872 C C . PRO A 1 254 ? -2.718 -12.442 44.868 1.00 42.56 254 PRO A C 1
ATOM 1874 O O . PRO A 1 254 ? -3.790 -12.963 44.544 1.00 42.56 254 PRO A O 1
ATOM 1877 N N . GLU A 1 255 ? -1.759 -13.070 45.552 1.00 44.97 255 GLU A N 1
ATOM 1878 C CA . GLU A 1 255 ? -2.024 -14.286 46.335 1.00 44.97 255 GLU A CA 1
ATOM 1879 C C . GLU A 1 255 ? -3.086 -14.028 47.412 1.00 44.97 255 GLU A C 1
ATOM 1881 O O . GLU A 1 255 ? -3.086 -12.914 47.995 1.00 44.97 255 GLU A O 1
#

Radius of gyration: 21.39 Å; Cα contacts (8 Å, |Δi|>4): 334; chains: 1; bounding box: 50×41×73 Å

Mean predicted aligned error: 7.05 Å

Solvent-accessible surface area (backbone atoms only — not comparable to full-atom values): 14985 Å² total; per-residue (Å²): 109,42,101,87,71,44,83,74,75,88,80,87,70,99,61,86,77,88,75,86,88,78,84,90,72,81,72,38,68,40,80,68,43,51,48,54,66,66,63,64,52,82,72,70,32,60,95,50,57,66,85,72,32,55,64,55,64,61,68,59,77,56,56,63,45,31,62,25,25,31,52,27,51,48,54,40,45,77,70,45,26,43,34,36,28,28,48,42,74,72,75,44,65,96,62,60,66,58,62,43,51,50,30,34,45,49,20,28,52,78,69,65,30,34,31,38,40,14,50,57,39,58,44,39,42,41,69,53,87,48,55,47,69,61,56,44,68,75,42,61,78,94,48,30,67,63,47,48,75,58,38,56,48,82,63,49,59,52,68,62,56,52,49,52,50,49,54,43,44,48,50,33,55,78,71,70,31,54,90,23,41,46,60,26,48,9,49,56,25,73,77,28,37,45,70,71,41,52,53,49,50,52,50,52,24,70,76,67,69,42,49,75,51,62,51,74,70,88,44,72,66,51,45,55,47,34,59,76,71,66,62,73,90,85,65,92,75,77,69,49,82,63,76,60,75,62,77,76,60,75,74,80,74,80,131

Nearest PDB structures (foldseek):
  3lnp-assembly1_A-2  TM=7.866E-01  e=1.828E-04  Oleispira antarctica
  2oof-assembly1_A  TM=5.222E-01  e=1.238E-02  unidentified
  4r7w-assembly4_E  TM=5.142E-01  e=8.379E-01  Klebsiella pneumoniae 30660/NJST258_1
  4r88-assembly1_B  TM=4.116E-01  e=1.255E+00  Klebsiella pneumoniae 30660/NJST258_1
  6gso-assembly1_D  TM=3.465E-01  e=1.775E+00  Saccharolobus solfataricus

Foldseek 3Di:
DPPVPDDPDDDDDPDDDDDDDDDDDQQAAAAEDQLALDDLVVQVCPPPDCLVSVVSLLVDAQDQLLNSNLNSQLVCVVVRHQEYEHLHPRDSDPDPVLVSLVSNLVSLVVSNHAYEAADEDFFDDQRGLDHLVVVLVPDDPVCSVVSCVRRGDHGDDLVVSVVVLVSNVCSCVVVVSVVRYQGAHEHAEPSGHDPVNVVSRVVVCVVPVRYYDYDACPDPVRVVSCVVVVPPPRDPDDPCVNPVVPPPDPPPDDD

pLDDT: mean 87.59, std 15.89, range [29.78, 98.88]